Protein AF-A0A534VS56-F1 (afdb_monomer_lite)

Secondary structure (DSSP, 8-state):
-HHHHHHHHHHHHHHHHHHHHHHHHHHHHHHHHHHHHHHHHHHHHHHHHHHHTT--SHHHHHHHHHHHHHHHHHHHHHHHHHHHHHHHHHS-TTTHHHHHHHHHHHHHHHHHHHHHHHHHHHHHHHHHHHHHHTT-SPPP--HHHHHHHHHHHHHHHHHHHHHHHHHHHHGGGTT-SS-HHHHHHHHHHHHHHHHHHHHHHHHHHTTHHHHHHHHHHHHHHHHH-TTSHHHHHHHTT----------THHHHTT--

Foldseek 3Di:
DVVVVVVVVVVVVVLVLLVVLVVVLVVLVVVLVVLVVQLLVLLLQLLVVCLVDPFDDPLSVVLVVLVVVLVVLVVVLVVLVVVLVVCLVPDDPVCNVVSVVVSVVVNVVSVVVSVVSVVVSSVSSSVSSVCVLVVNTDFDPDPSSVVSSVSSVVSVVVSVVSVVVSQVSCVVVVRDSDDPVVVVVVVVVVVVVVVVVVVVVVVCVVCVVVVVVVVVVVVCCVVPPPDCPVVVCVVVVPDDDDDPPPDCVVVVVVPD

pLDDT: mean 78.49, std 15.34, range [42.09, 95.75]

Sequence (256 aa):
MASRAMRVSAERRGFLDRIAAAVVSWRLDWKIGPTRRRERVALRILGGALAGSAAVGRLVDEVRSRGHAEDHLRTALRASLEEDRDDFASASGRARPFVVVRGVAARAVLRDRLRAARRAREETRERLGKAALEGSANVSREAFVQDAIVRARDARARLSALVTERAALLAPFGGSAWPDWMHGAWREISALAGALLRVSCGQFVRWLPAVAALAVGWWVAATFTDSQLIVTLHSWGIGHGPRWAVSPESFEAMRV

Radius of gyration: 30.03 Å; chains: 1; bounding box: 63×56×97 Å

Structure (mmCIF, N/CA/C/O backbone):
data_AF-A0A534VS56-F1
#
_entry.id   AF-A0A534VS56-F1
#
loop_
_atom_site.group_PDB
_atom_site.id
_atom_site.type_symbol
_atom_site.label_atom_id
_atom_site.label_alt_id
_atom_site.label_comp_id
_atom_site.label_asym_id
_atom_site.label_entity_id
_atom_site.label_seq_id
_atom_site.pdbx_PDB_ins_code
_atom_site.Cartn_x
_atom_site.Cartn_y
_atom_site.Cartn_z
_atom_site.occupancy
_atom_site.B_iso_or_equiv
_atom_site.auth_seq_id
_atom_site.auth_comp_id
_atom_site.auth_asym_id
_atom_site.auth_atom_id
_atom_site.pdbx_PDB_model_num
ATOM 1 N N . MET A 1 1 ? 40.232 -32.518 -36.567 1.00 53.28 1 MET A N 1
ATOM 2 C CA . MET A 1 1 ? 40.122 -32.470 -35.085 1.00 53.28 1 MET A CA 1
ATOM 3 C C . MET A 1 1 ? 39.970 -31.058 -34.492 1.00 53.28 1 MET A C 1
ATOM 5 O O . MET A 1 1 ? 39.341 -30.948 -33.448 1.00 53.28 1 MET A O 1
ATOM 9 N N . ALA A 1 2 ? 40.423 -29.974 -35.143 1.00 55.50 2 ALA A N 1
ATOM 10 C CA . ALA A 1 2 ? 40.301 -28.594 -34.626 1.00 55.50 2 ALA A CA 1
ATOM 11 C C . ALA A 1 2 ? 38.851 -28.070 -34.440 1.00 55.50 2 ALA A C 1
ATOM 13 O O . ALA A 1 2 ? 38.572 -27.321 -33.508 1.00 55.50 2 ALA A O 1
ATOM 14 N N . SER A 1 3 ? 37.900 -28.520 -35.269 1.00 59.84 3 SER A N 1
ATOM 15 C CA . SER A 1 3 ? 36.490 -28.080 -35.226 1.00 59.84 3 SER A CA 1
ATOM 16 C C . SER A 1 3 ? 35.754 -28.451 -33.923 1.00 59.84 3 SER A C 1
ATOM 18 O O . SER A 1 3 ? 34.900 -27.701 -33.448 1.00 59.84 3 SER A O 1
ATOM 20 N N . ARG A 1 4 ? 36.119 -29.576 -33.288 1.00 59.91 4 ARG A N 1
ATOM 21 C CA . ARG A 1 4 ? 35.455 -30.061 -32.065 1.00 59.91 4 ARG A CA 1
ATOM 22 C C . ARG A 1 4 ? 35.905 -29.287 -30.821 1.00 59.91 4 ARG A C 1
ATOM 24 O O . ARG A 1 4 ? 35.073 -28.959 -29.985 1.00 59.91 4 ARG A O 1
ATOM 31 N N . ALA A 1 5 ? 37.188 -28.926 -30.736 1.00 61.44 5 ALA A N 1
ATOM 32 C CA . ALA A 1 5 ? 37.723 -28.115 -29.639 1.00 61.44 5 ALA A CA 1
ATOM 33 C C . ALA A 1 5 ? 37.174 -26.673 -29.660 1.00 61.44 5 ALA A C 1
ATOM 35 O O . ALA A 1 5 ? 36.817 -26.132 -28.613 1.00 61.44 5 ALA A O 1
ATOM 36 N N . MET A 1 6 ? 37.019 -26.079 -30.852 1.00 60.31 6 MET A N 1
ATOM 37 C CA . MET A 1 6 ? 36.403 -24.755 -31.009 1.00 60.31 6 MET A CA 1
ATOM 38 C C . MET A 1 6 ? 34.934 -24.733 -30.565 1.00 60.31 6 MET A C 1
ATOM 40 O O . MET A 1 6 ? 34.555 -23.832 -29.814 1.00 60.31 6 MET A O 1
ATOM 44 N N . ARG A 1 7 ? 34.127 -25.739 -30.939 1.00 61.53 7 ARG A N 1
ATOM 45 C CA . ARG A 1 7 ? 32.719 -25.840 -30.502 1.00 61.53 7 ARG A CA 1
ATOM 46 C C . ARG A 1 7 ? 32.577 -25.961 -28.985 1.00 61.53 7 ARG A C 1
ATOM 48 O O . ARG A 1 7 ? 31.825 -25.195 -28.395 1.00 61.53 7 ARG A O 1
ATOM 55 N N . VAL A 1 8 ? 33.371 -26.825 -28.349 1.00 62.72 8 VAL A N 1
ATOM 56 C CA . VAL A 1 8 ? 33.358 -26.983 -26.883 1.00 62.72 8 VAL A CA 1
ATOM 57 C C . VAL A 1 8 ? 33.750 -25.677 -26.182 1.00 62.72 8 VAL A C 1
ATOM 59 O O . VAL A 1 8 ? 33.163 -25.322 -25.164 1.00 62.72 8 VAL A O 1
ATOM 62 N N . SER A 1 9 ? 34.700 -24.914 -26.736 1.00 61.94 9 SER A N 1
ATOM 63 C CA . SER A 1 9 ? 35.103 -23.627 -26.156 1.00 61.94 9 SER A CA 1
ATOM 64 C C . SER A 1 9 ? 34.023 -22.537 -26.263 1.00 61.94 9 SER A C 1
ATOM 66 O O . SER A 1 9 ? 33.876 -21.741 -25.336 1.00 61.94 9 SER A O 1
ATOM 68 N N . ALA A 1 10 ? 33.248 -22.516 -27.353 1.00 63.19 10 ALA A N 1
ATOM 69 C CA . ALA A 1 10 ? 32.157 -21.566 -27.567 1.00 63.19 10 ALA A CA 1
ATOM 70 C C . ALA A 1 10 ? 30.931 -21.897 -26.698 1.00 63.19 10 ALA A C 1
ATOM 72 O O . ALA A 1 10 ? 30.361 -21.004 -26.073 1.00 63.19 10 ALA A O 1
ATOM 73 N N . GLU A 1 11 ? 30.585 -23.183 -26.578 1.00 67.50 11 GLU A N 1
ATOM 74 C CA . GLU A 1 11 ? 29.517 -23.664 -25.690 1.00 67.50 11 GLU A CA 1
ATOM 75 C C . GLU A 1 11 ? 29.823 -23.359 -24.217 1.00 67.50 11 GLU A C 1
ATOM 77 O O . GLU A 1 11 ? 28.950 -22.902 -23.476 1.00 67.50 11 GLU A O 1
ATOM 82 N N . ARG A 1 12 ? 31.084 -23.525 -23.793 1.00 68.44 12 ARG A N 1
ATOM 83 C CA . ARG A 1 12 ? 31.509 -23.232 -22.416 1.00 68.44 12 ARG A CA 1
ATOM 84 C C . ARG A 1 12 ? 31.465 -21.736 -22.091 1.00 68.44 12 ARG A C 1
ATOM 86 O O . ARG A 1 12 ? 31.072 -21.385 -20.984 1.00 68.44 12 ARG A O 1
ATOM 93 N N . ARG A 1 13 ? 31.824 -20.859 -23.040 1.00 72.88 13 ARG A N 1
ATOM 94 C CA . ARG A 1 13 ? 31.690 -19.396 -22.876 1.00 72.88 13 ARG A CA 1
ATOM 95 C C . ARG A 1 13 ? 30.224 -18.980 -22.776 1.00 72.88 13 ARG A C 1
ATOM 97 O O . ARG A 1 13 ? 29.862 -18.325 -21.810 1.00 72.88 13 ARG A O 1
ATOM 104 N N . GLY A 1 14 ? 29.367 -19.469 -23.675 1.00 74.19 14 GLY A N 1
ATOM 105 C CA . GLY A 1 14 ? 27.930 -19.183 -23.622 1.00 74.19 14 GLY A CA 1
ATOM 106 C C . GLY A 1 14 ? 27.255 -19.667 -22.331 1.00 74.19 14 GLY A C 1
ATOM 107 O O . GLY A 1 14 ? 26.346 -19.013 -21.824 1.00 74.19 14 GLY A O 1
ATOM 108 N N . PHE A 1 15 ? 27.716 -20.783 -21.756 1.00 75.44 15 PHE A N 1
ATOM 109 C CA . PHE A 1 15 ? 27.249 -21.262 -20.453 1.00 75.44 15 PHE A CA 1
ATOM 110 C C . PHE A 1 15 ? 27.699 -20.362 -19.291 1.00 75.44 15 PHE A C 1
ATOM 112 O O . PHE A 1 15 ? 26.892 -20.039 -18.418 1.00 75.44 15 PHE A O 1
ATOM 119 N N . LEU A 1 16 ? 28.961 -19.919 -19.286 1.00 80.94 16 LEU A N 1
ATOM 120 C CA . LEU A 1 16 ? 29.478 -19.003 -18.264 1.00 80.94 16 LEU A CA 1
ATOM 121 C C . LEU A 1 16 ? 28.806 -17.625 -18.332 1.00 80.94 16 LEU A C 1
ATOM 123 O O . LEU A 1 16 ? 28.443 -17.086 -17.288 1.00 80.94 16 LEU A O 1
ATOM 127 N N . ASP A 1 17 ? 28.551 -17.104 -19.534 1.00 83.25 17 ASP A N 1
ATOM 128 C CA . ASP A 1 17 ? 27.835 -15.839 -19.733 1.00 83.25 17 ASP A CA 1
ATOM 129 C C . ASP A 1 17 ? 26.383 -15.925 -19.236 1.00 83.25 17 ASP A C 1
ATOM 131 O O . ASP A 1 17 ? 25.878 -14.987 -18.619 1.00 83.25 17 ASP A O 1
ATOM 135 N N . ARG A 1 18 ? 25.725 -17.082 -19.408 1.00 81.12 18 ARG A N 1
ATOM 136 C CA . ARG A 1 18 ? 24.395 -17.349 -18.830 1.00 81.12 18 ARG A CA 1
ATOM 137 C C . ARG A 1 18 ? 24.415 -17.396 -17.306 1.00 81.12 18 ARG A C 1
ATOM 139 O O . ARG A 1 18 ? 23.521 -16.831 -16.682 1.00 81.12 18 ARG A O 1
ATOM 146 N N . ILE A 1 19 ? 25.419 -18.028 -16.692 1.00 81.62 19 ILE A N 1
ATOM 147 C CA . ILE A 1 19 ? 25.560 -18.046 -15.225 1.00 81.62 19 ILE A CA 1
ATOM 148 C C . ILE A 1 19 ? 25.817 -16.634 -14.698 1.00 81.62 19 ILE A C 1
ATOM 150 O O . ILE A 1 19 ? 25.182 -16.217 -13.729 1.00 81.62 19 ILE A O 1
ATOM 154 N N . ALA A 1 20 ? 26.710 -15.880 -15.340 1.00 83.25 20 ALA A N 1
ATOM 155 C CA . ALA A 1 20 ? 26.976 -14.495 -14.973 1.00 83.25 20 ALA A CA 1
ATOM 156 C C . ALA A 1 20 ? 25.695 -13.650 -15.070 1.00 83.25 20 ALA A C 1
ATOM 158 O O . ALA A 1 20 ? 25.351 -12.937 -14.124 1.00 83.25 20 ALA A O 1
ATOM 159 N N . ALA A 1 21 ? 24.929 -13.806 -16.153 1.00 83.62 21 ALA A N 1
ATOM 160 C CA . ALA A 1 21 ? 23.633 -13.160 -16.309 1.00 83.62 21 ALA A CA 1
ATOM 161 C C . ALA A 1 21 ? 22.624 -13.598 -15.230 1.00 83.62 21 ALA A C 1
ATOM 163 O O . ALA A 1 21 ? 21.930 -12.757 -14.658 1.00 83.62 21 ALA A O 1
ATOM 164 N N . ALA A 1 22 ? 22.578 -14.881 -14.865 1.00 81.62 22 ALA A N 1
ATOM 165 C CA . ALA A 1 22 ? 21.720 -15.379 -13.790 1.00 81.62 22 ALA A CA 1
ATOM 166 C C . ALA A 1 22 ? 22.060 -14.723 -12.442 1.00 81.62 22 ALA A C 1
ATOM 168 O O . ALA A 1 22 ? 21.170 -14.200 -11.770 1.00 81.62 22 ALA A O 1
ATOM 169 N N . VAL A 1 23 ? 23.343 -14.666 -12.076 1.00 84.81 23 VAL A N 1
ATOM 170 C CA . VAL A 1 23 ? 23.805 -14.067 -10.814 1.00 84.81 23 VAL A CA 1
ATOM 171 C C . VAL A 1 23 ? 23.508 -12.566 -10.765 1.00 84.81 23 VAL A C 1
ATOM 173 O O . VAL A 1 23 ? 23.003 -12.061 -9.758 1.00 84.81 23 VAL A O 1
ATOM 176 N N . VAL A 1 24 ? 23.774 -11.837 -11.852 1.00 85.00 24 VAL A N 1
ATOM 177 C CA . VAL A 1 24 ? 23.501 -10.393 -11.909 1.00 85.00 24 VAL A CA 1
ATOM 178 C C . VAL A 1 24 ? 21.995 -10.118 -11.933 1.00 85.00 24 VAL A C 1
ATOM 180 O O . VAL A 1 24 ? 21.536 -9.233 -11.212 1.00 85.00 24 VAL A O 1
ATOM 183 N N . SER A 1 25 ? 21.202 -10.907 -12.667 1.00 85.81 25 SER A N 1
ATOM 184 C CA . SER A 1 25 ? 19.737 -10.785 -12.674 1.00 85.81 25 SER A CA 1
ATOM 185 C C . SER A 1 25 ? 19.137 -11.026 -11.287 1.00 85.81 25 SER A C 1
ATOM 187 O O . SER A 1 25 ? 18.265 -10.272 -10.863 1.00 85.81 25 SER A O 1
ATOM 189 N N . TRP A 1 26 ? 19.675 -11.986 -10.529 1.00 85.81 26 TRP A N 1
ATOM 190 C CA . TRP A 1 26 ? 19.281 -12.231 -9.145 1.00 85.81 26 TRP A CA 1
ATOM 191 C C . TRP A 1 26 ? 19.604 -11.032 -8.250 1.00 85.81 26 TRP A C 1
ATOM 193 O O . TRP A 1 26 ? 18.751 -10.574 -7.489 1.00 85.81 26 TRP A O 1
ATOM 203 N N . ARG A 1 27 ? 20.799 -10.444 -8.384 1.00 88.62 27 ARG A N 1
ATOM 204 C CA . ARG A 1 27 ? 21.163 -9.219 -7.653 1.00 88.62 27 ARG A CA 1
ATOM 205 C C . ARG A 1 27 ? 20.236 -8.047 -7.995 1.00 88.62 27 ARG A C 1
ATOM 207 O O . ARG A 1 27 ? 19.906 -7.256 -7.108 1.00 88.62 27 ARG A O 1
ATOM 214 N N . LEU A 1 28 ? 19.818 -7.920 -9.254 1.00 87.00 28 LEU A N 1
ATOM 215 C CA . LEU A 1 28 ? 18.836 -6.920 -9.677 1.00 87.00 28 LEU A CA 1
ATOM 216 C C . LEU A 1 28 ? 17.452 -7.215 -9.091 1.00 87.00 28 LEU A C 1
ATOM 218 O O . LEU A 1 28 ? 16.833 -6.302 -8.552 1.00 87.00 28 LEU A O 1
ATOM 222 N N . ASP A 1 29 ? 17.003 -8.471 -9.076 1.00 87.88 29 ASP A N 1
ATOM 223 C CA . ASP A 1 29 ? 15.729 -8.880 -8.466 1.00 87.88 29 ASP A CA 1
ATOM 224 C C . ASP A 1 29 ? 15.672 -8.543 -6.966 1.00 87.88 29 ASP A C 1
ATOM 226 O O . ASP A 1 29 ? 14.673 -8.001 -6.476 1.00 87.88 29 ASP A O 1
ATOM 230 N N . TRP A 1 30 ? 16.788 -8.733 -6.254 1.00 88.25 30 TRP A N 1
ATOM 231 C CA . TRP A 1 30 ? 16.944 -8.299 -4.862 1.00 88.25 30 TRP A CA 1
ATOM 232 C C . TRP A 1 30 ? 16.805 -6.785 -4.672 1.00 88.25 30 TRP A C 1
ATOM 234 O O . TRP A 1 30 ? 16.303 -6.348 -3.638 1.00 88.25 30 TRP A O 1
ATOM 244 N N . LYS A 1 31 ? 17.211 -5.967 -5.651 1.00 90.56 31 LYS A N 1
ATOM 245 C CA . LYS A 1 31 ? 17.037 -4.503 -5.617 1.00 90.56 31 LYS A CA 1
ATOM 246 C C . LYS A 1 31 ? 15.640 -4.071 -6.070 1.00 90.56 31 LYS A C 1
ATOM 248 O O . LYS A 1 31 ? 15.098 -3.095 -5.541 1.00 90.56 31 LYS A O 1
ATOM 253 N N . ILE A 1 32 ? 15.041 -4.789 -7.019 1.00 90.12 32 ILE A N 1
ATOM 254 C CA . ILE A 1 32 ? 13.710 -4.506 -7.569 1.00 90.12 32 ILE A CA 1
ATOM 255 C C . ILE A 1 32 ? 12.649 -4.632 -6.476 1.00 90.12 32 ILE A C 1
ATOM 257 O O . ILE A 1 32 ? 11.804 -3.748 -6.355 1.00 90.12 32 ILE A O 1
ATOM 261 N N . GLY A 1 33 ? 12.708 -5.666 -5.630 1.00 90.50 33 GLY A N 1
ATOM 262 C CA . GLY A 1 33 ? 11.729 -5.880 -4.555 1.00 90.50 33 GLY A CA 1
ATOM 263 C C . GLY A 1 33 ? 11.552 -4.668 -3.618 1.00 90.50 33 GLY A C 1
ATOM 264 O O . GLY A 1 33 ? 10.447 -4.118 -3.534 1.00 90.50 33 GLY A O 1
ATOM 265 N N . PRO A 1 34 ? 12.612 -4.206 -2.929 1.00 92.81 34 PRO A N 1
ATOM 266 C CA . PRO A 1 34 ? 12.572 -3.014 -2.082 1.00 92.81 34 PRO A CA 1
ATOM 267 C C . PRO A 1 34 ? 12.212 -1.740 -2.852 1.00 92.81 34 PRO A C 1
ATOM 269 O O . PRO A 1 34 ? 11.445 -0.920 -2.348 1.00 92.81 34 PRO A O 1
ATOM 272 N N . THR A 1 35 ? 12.713 -1.573 -4.079 1.00 91.94 35 THR A N 1
ATOM 273 C CA . THR A 1 35 ? 12.433 -0.381 -4.899 1.00 91.94 35 THR A CA 1
ATOM 274 C C . THR A 1 35 ? 10.962 -0.314 -5.299 1.00 91.94 35 THR A C 1
ATOM 276 O O . THR A 1 35 ? 10.342 0.740 -5.189 1.00 91.94 35 THR A O 1
ATOM 279 N N . ARG A 1 36 ? 10.352 -1.455 -5.627 1.00 93.12 36 ARG A N 1
ATOM 280 C CA . ARG A 1 36 ? 8.915 -1.571 -5.891 1.00 93.12 36 ARG A CA 1
ATOM 281 C C . ARG A 1 36 ? 8.083 -1.234 -4.658 1.00 93.12 36 ARG A C 1
ATOM 283 O O . ARG A 1 36 ? 7.055 -0.577 -4.769 1.00 93.12 36 ARG A O 1
ATOM 290 N N . ARG A 1 37 ? 8.530 -1.637 -3.462 1.00 93.12 37 ARG A N 1
ATOM 291 C CA . ARG A 1 37 ? 7.879 -1.212 -2.209 1.00 93.12 37 ARG A CA 1
ATOM 292 C C . ARG A 1 37 ? 7.966 0.304 -2.022 1.00 93.12 37 ARG A C 1
ATOM 294 O O . ARG A 1 37 ? 6.962 0.909 -1.665 1.00 93.12 37 ARG A O 1
ATOM 301 N N . ARG A 1 38 ? 9.125 0.916 -2.292 1.00 92.88 38 ARG A N 1
ATOM 302 C CA . ARG A 1 38 ? 9.309 2.378 -2.213 1.00 92.88 38 ARG A CA 1
ATOM 303 C C . ARG A 1 38 ? 8.421 3.125 -3.205 1.00 92.88 38 ARG A C 1
ATOM 305 O O . ARG A 1 38 ? 7.809 4.110 -2.813 1.00 92.88 38 ARG A O 1
ATOM 312 N N . GLU A 1 39 ? 8.292 2.631 -4.435 1.00 94.44 39 GLU A N 1
ATOM 313 C CA . GLU A 1 39 ? 7.352 3.175 -5.422 1.00 94.44 39 GLU A CA 1
ATOM 314 C C . GLU A 1 39 ? 5.913 3.123 -4.892 1.00 94.44 39 GLU A C 1
ATOM 316 O O . GLU A 1 39 ? 5.254 4.156 -4.835 1.00 94.44 39 GLU A O 1
ATOM 321 N N . ARG A 1 40 ? 5.442 1.965 -4.407 1.00 95.00 40 ARG A N 1
ATOM 322 C CA . ARG A 1 40 ? 4.090 1.850 -3.827 1.00 95.00 40 ARG A CA 1
ATOM 323 C C . ARG A 1 40 ? 3.864 2.815 -2.667 1.00 95.00 40 ARG A C 1
ATOM 325 O O . ARG A 1 40 ? 2.806 3.429 -2.578 1.00 95.00 40 ARG A O 1
ATOM 332 N N . VAL A 1 41 ? 4.850 2.975 -1.784 1.00 95.75 41 VAL A N 1
ATOM 333 C CA . VAL A 1 41 ? 4.778 3.945 -0.681 1.00 95.75 41 VAL A CA 1
ATOM 334 C C . VAL A 1 41 ? 4.683 5.374 -1.219 1.00 95.75 41 VAL A C 1
ATOM 336 O O . VAL A 1 41 ? 3.815 6.120 -0.774 1.00 95.75 41 VAL A O 1
ATOM 339 N N . ALA A 1 42 ? 5.501 5.747 -2.206 1.00 94.44 42 ALA A N 1
ATOM 340 C CA . ALA A 1 42 ? 5.447 7.070 -2.822 1.00 94.44 42 ALA A CA 1
ATOM 341 C C . ALA A 1 42 ? 4.091 7.336 -3.503 1.00 94.44 42 ALA A C 1
ATOM 343 O O . ALA A 1 42 ? 3.519 8.409 -3.328 1.00 94.44 42 ALA A O 1
ATOM 344 N N . LEU A 1 43 ? 3.519 6.338 -4.188 1.00 94.62 43 LEU A N 1
ATOM 345 C CA . LEU A 1 43 ? 2.177 6.415 -4.775 1.00 94.62 43 LEU A CA 1
ATOM 346 C C . LEU A 1 43 ? 1.087 6.599 -3.713 1.00 94.62 43 LEU A C 1
ATOM 348 O O . LEU A 1 43 ? 0.177 7.402 -3.899 1.00 94.62 43 LEU A O 1
ATOM 352 N N . ARG A 1 44 ? 1.178 5.895 -2.579 1.00 95.44 44 ARG A N 1
ATOM 353 C CA . ARG A 1 44 ? 0.236 6.063 -1.458 1.00 95.44 44 ARG A CA 1
ATOM 354 C C . ARG A 1 44 ? 0.325 7.449 -0.834 1.00 95.44 44 ARG A C 1
ATOM 356 O O . ARG A 1 44 ? -0.712 8.006 -0.481 1.00 95.44 44 ARG A O 1
ATOM 363 N N . ILE A 1 45 ? 1.536 7.992 -0.697 1.00 93.88 45 ILE A N 1
ATOM 364 C CA . ILE A 1 45 ? 1.760 9.358 -0.204 1.00 93.88 45 ILE A CA 1
ATOM 365 C C . ILE A 1 45 ? 1.152 10.362 -1.183 1.00 93.88 45 ILE A C 1
ATOM 367 O O . ILE A 1 45 ? 0.396 11.226 -0.753 1.00 93.88 45 ILE A O 1
ATOM 371 N N . LEU A 1 46 ? 1.395 10.200 -2.487 1.00 94.12 46 LEU A N 1
ATOM 372 C CA . LEU A 1 46 ? 0.801 11.043 -3.523 1.00 94.12 46 LEU A CA 1
ATOM 373 C C . LEU A 1 46 ? -0.733 10.986 -3.505 1.00 94.12 46 LEU A C 1
ATOM 375 O O . LEU A 1 46 ? -1.385 12.025 -3.472 1.00 94.12 46 LEU A O 1
ATOM 379 N N . GLY A 1 47 ? -1.328 9.792 -3.453 1.00 92.12 47 GLY A N 1
ATOM 380 C CA . GLY A 1 47 ? -2.780 9.649 -3.326 1.00 92.12 47 GLY A CA 1
ATOM 381 C C . GLY A 1 47 ? -3.329 10.225 -2.017 1.00 92.12 47 GLY A C 1
ATOM 382 O O . GLY A 1 47 ? -4.430 10.769 -1.992 1.00 92.12 47 GLY A O 1
ATOM 383 N N . GLY A 1 48 ? -2.561 10.151 -0.927 1.00 92.12 48 GLY A N 1
ATOM 384 C CA . GLY A 1 48 ? -2.883 10.810 0.338 1.00 92.12 48 GLY A CA 1
ATOM 385 C C . GLY A 1 48 ? -2.876 12.337 0.229 1.00 92.12 48 GLY A C 1
ATOM 386 O O . GLY A 1 48 ? -3.827 12.971 0.677 1.00 92.12 48 GLY A O 1
ATOM 387 N N . ALA A 1 49 ? -1.849 12.905 -0.408 1.00 91.94 49 ALA A N 1
ATOM 388 C CA . ALA A 1 49 ? -1.728 14.338 -0.662 1.00 91.94 49 ALA A CA 1
ATOM 389 C C . ALA A 1 49 ? -2.878 14.846 -1.544 1.00 91.94 49 ALA A C 1
ATOM 391 O O . ALA A 1 49 ? -3.533 15.826 -1.205 1.00 91.94 49 ALA A O 1
ATOM 392 N N . LEU A 1 50 ? -3.203 14.126 -2.620 1.00 90.56 50 LEU A N 1
ATOM 393 C CA . LEU A 1 50 ? -4.319 14.473 -3.501 1.00 90.56 50 LEU A CA 1
ATOM 394 C C . LEU A 1 50 ? -5.662 14.446 -2.768 1.00 90.56 50 LEU A C 1
ATOM 396 O O . LEU A 1 50 ? -6.453 15.371 -2.923 1.00 90.56 50 LEU A O 1
ATOM 400 N N . ALA A 1 51 ? -5.900 13.443 -1.921 1.00 88.94 51 ALA A N 1
ATOM 401 C CA . ALA A 1 51 ? -7.131 13.364 -1.137 1.00 88.94 51 ALA A CA 1
ATOM 402 C C . ALA A 1 51 ? -7.302 14.520 -0.135 1.00 88.94 51 ALA A C 1
ATOM 404 O O . ALA A 1 51 ? -8.440 14.887 0.167 1.00 88.94 51 ALA A O 1
ATOM 405 N N . GLY A 1 52 ? -6.192 15.073 0.370 1.00 86.44 52 GLY A N 1
ATOM 406 C CA . GLY A 1 52 ? -6.168 16.228 1.275 1.00 86.44 52 GLY A CA 1
ATOM 407 C C . GLY A 1 52 ? -6.159 17.597 0.583 1.00 86.44 52 GLY A C 1
ATOM 408 O O . GLY A 1 52 ? -6.449 18.591 1.234 1.00 86.44 52 GLY A O 1
ATOM 409 N N . SER A 1 53 ? -5.841 17.645 -0.712 1.00 87.56 53 SER A N 1
ATOM 410 C CA . SER A 1 53 ? -5.847 18.863 -1.532 1.00 87.56 53 SER A CA 1
ATOM 411 C C . SER A 1 53 ? -7.241 19.234 -2.046 1.00 87.56 53 SER A C 1
ATOM 413 O O . SER A 1 53 ? -8.189 18.456 -1.910 1.00 87.56 53 SER A O 1
ATOM 415 N N . ALA A 1 54 ? -7.350 20.369 -2.743 1.00 81.75 54 ALA A N 1
ATOM 416 C CA . ALA A 1 54 ? -8.557 20.776 -3.473 1.00 81.75 54 ALA A CA 1
ATOM 417 C C . ALA A 1 54 ? -8.852 19.946 -4.750 1.00 81.75 54 ALA A C 1
ATOM 419 O O . ALA A 1 54 ? -9.697 20.329 -5.557 1.00 81.75 54 ALA A O 1
ATOM 420 N N . ALA A 1 55 ? -8.171 18.813 -4.967 1.00 80.44 55 ALA A N 1
ATOM 421 C CA . ALA A 1 55 ? -8.425 17.947 -6.116 1.00 80.44 55 ALA A CA 1
ATOM 422 C C . ALA A 1 55 ? -9.862 17.390 -6.108 1.00 80.44 55 ALA A C 1
ATOM 424 O O . ALA A 1 55 ? -10.453 17.143 -5.051 1.00 80.44 55 ALA A O 1
ATOM 425 N N . VAL A 1 56 ? -10.410 17.170 -7.305 1.00 78.50 56 VAL A N 1
ATOM 426 C CA . VAL A 1 56 ? -11.773 16.665 -7.521 1.00 78.50 56 VAL A CA 1
ATOM 427 C C . VAL A 1 56 ? -11.727 15.479 -8.478 1.00 78.50 56 VAL A C 1
ATOM 429 O O . VAL A 1 56 ? -10.965 15.478 -9.447 1.00 78.50 56 VAL A O 1
ATOM 432 N N . GLY A 1 57 ? -12.543 14.463 -8.201 1.00 84.38 57 GLY A N 1
ATOM 433 C CA . GLY A 1 57 ? -12.709 13.295 -9.056 1.00 84.38 57 GLY A CA 1
ATOM 434 C C . GLY A 1 57 ? -13.145 12.066 -8.268 1.00 84.38 57 GLY A C 1
ATOM 435 O O . GLY A 1 57 ? -12.852 11.937 -7.082 1.00 84.38 57 GLY A O 1
ATOM 436 N N . ARG A 1 58 ? -13.771 11.106 -8.958 1.00 86.44 58 ARG A N 1
ATOM 437 C CA . ARG A 1 58 ? -14.351 9.896 -8.347 1.00 86.44 58 ARG A CA 1
ATOM 438 C C . ARG A 1 58 ? -13.397 9.164 -7.394 1.00 86.44 58 ARG A C 1
ATOM 440 O O . ARG A 1 58 ? -13.807 8.740 -6.321 1.00 86.44 58 ARG A O 1
ATOM 447 N N . LEU A 1 59 ? -12.125 9.017 -7.775 1.00 84.50 59 LEU A N 1
ATOM 448 C CA . LEU A 1 59 ? -11.117 8.350 -6.940 1.00 84.50 59 LEU A CA 1
ATOM 449 C C . LEU A 1 59 ? -10.722 9.179 -5.709 1.00 84.50 59 LEU A C 1
ATOM 451 O O . LEU A 1 59 ? -10.431 8.610 -4.661 1.00 84.50 59 LEU A O 1
ATOM 455 N N . VAL A 1 60 ? -10.720 10.509 -5.817 1.00 88.88 60 VAL A N 1
ATOM 456 C CA . VAL A 1 60 ? -10.476 11.410 -4.683 1.00 88.88 60 VAL A CA 1
ATOM 457 C C . VAL A 1 60 ? -11.622 11.291 -3.677 1.00 88.88 60 VAL A C 1
ATOM 459 O O . VAL A 1 60 ? -11.375 11.088 -2.486 1.00 88.88 60 VAL A O 1
ATOM 462 N N . ASP A 1 61 ? -12.863 11.314 -4.163 1.00 89.25 61 ASP A N 1
ATOM 463 C CA . ASP A 1 61 ? -14.062 11.184 -3.331 1.00 89.25 61 ASP A CA 1
ATOM 464 C C . ASP A 1 61 ? -14.147 9.806 -2.663 1.00 89.25 61 ASP A C 1
ATOM 466 O O . ASP A 1 61 ? -14.505 9.701 -1.491 1.00 89.25 61 ASP A O 1
ATOM 470 N N . GLU A 1 62 ? -13.730 8.743 -3.356 1.00 89.81 62 GLU A N 1
ATOM 471 C CA . GLU A 1 62 ? -13.629 7.399 -2.782 1.00 89.81 62 GLU A CA 1
ATOM 472 C C . GLU A 1 62 ? -12.587 7.319 -1.650 1.00 89.81 62 GLU A C 1
ATOM 474 O O . GLU A 1 62 ? -12.827 6.686 -0.620 1.00 89.81 62 GLU A O 1
ATOM 479 N N . VAL A 1 63 ? -11.426 7.973 -1.788 1.00 89.88 63 VAL A N 1
ATOM 480 C CA . VAL A 1 63 ? -10.425 8.018 -0.703 1.00 89.88 63 VAL A CA 1
ATOM 481 C C . VAL A 1 63 ? -10.937 8.826 0.493 1.00 89.88 63 VAL A C 1
ATOM 483 O O . VAL A 1 63 ? -10.665 8.446 1.640 1.00 89.88 63 VAL A O 1
ATOM 486 N N . ARG A 1 64 ? -11.664 9.924 0.247 1.00 90.56 64 ARG A N 1
ATOM 487 C CA . ARG A 1 64 ? -12.271 10.758 1.297 1.00 90.56 64 ARG A CA 1
ATOM 488 C C . ARG A 1 64 ? -13.375 10.005 2.038 1.00 90.56 64 ARG A C 1
ATOM 490 O O . ARG A 1 64 ? -13.308 9.909 3.261 1.00 90.56 64 ARG A O 1
ATOM 497 N N . SER A 1 65 ? -14.309 9.371 1.327 1.00 91.12 65 SER A N 1
ATOM 498 C CA . SER A 1 65 ? -15.396 8.585 1.931 1.00 91.12 65 SER A CA 1
ATOM 499 C C . SER A 1 65 ? -14.876 7.413 2.769 1.00 91.12 65 SER A C 1
ATOM 501 O O . SER A 1 65 ? -15.320 7.210 3.900 1.00 91.12 65 SER A O 1
ATOM 503 N N . ARG A 1 66 ? -13.848 6.699 2.288 1.00 90.19 66 ARG A N 1
ATOM 504 C CA . ARG A 1 66 ? -13.159 5.662 3.079 1.00 90.19 66 ARG A CA 1
ATOM 505 C C . ARG A 1 66 ? -12.421 6.234 4.288 1.00 90.19 66 ARG A C 1
ATOM 507 O O . ARG A 1 66 ? -12.313 5.554 5.304 1.00 90.19 66 ARG A O 1
ATOM 514 N N . GLY A 1 67 ? -11.920 7.466 4.195 1.00 88.81 67 GLY A N 1
ATOM 515 C CA . GLY A 1 67 ? -11.371 8.201 5.335 1.00 88.81 67 GLY A CA 1
ATOM 516 C C . GLY A 1 67 ? -12.419 8.441 6.418 1.00 88.81 67 GLY A C 1
ATOM 517 O O . GLY A 1 67 ? -12.181 8.084 7.567 1.00 88.81 67 GLY A O 1
ATOM 518 N N . HIS A 1 68 ? -13.601 8.927 6.038 1.00 90.56 68 HIS A N 1
ATOM 519 C CA . HIS A 1 68 ? -14.712 9.127 6.971 1.00 90.56 68 HIS A CA 1
ATOM 520 C C . HIS A 1 68 ? -15.182 7.819 7.618 1.00 90.56 68 HIS A C 1
ATOM 522 O O . HIS A 1 68 ? -15.417 7.786 8.823 1.00 90.56 68 HIS A O 1
ATOM 528 N N . ALA A 1 69 ? -15.255 6.722 6.856 1.00 89.44 69 ALA A N 1
ATOM 529 C CA . ALA A 1 69 ? -15.580 5.406 7.408 1.00 89.44 69 ALA A CA 1
ATOM 530 C C . ALA A 1 69 ? -14.527 4.922 8.425 1.00 89.44 69 ALA A C 1
ATOM 532 O O . ALA A 1 69 ? -14.873 4.364 9.467 1.00 89.44 69 ALA A O 1
ATOM 533 N N . GLU A 1 70 ? -13.237 5.154 8.153 1.00 91.06 70 GLU A N 1
ATOM 534 C CA . GLU A 1 70 ? -12.158 4.842 9.094 1.00 91.06 70 GLU A CA 1
ATOM 535 C C . GLU A 1 70 ? -12.281 5.662 10.386 1.00 91.06 70 GLU A C 1
ATOM 537 O O . GLU A 1 70 ? -12.131 5.116 11.480 1.00 91.06 70 GLU A O 1
ATOM 542 N N . ASP A 1 71 ? -12.566 6.958 10.270 1.00 91.81 71 ASP A N 1
ATOM 543 C CA . ASP A 1 71 ? -12.715 7.839 11.427 1.00 91.81 71 ASP A CA 1
ATOM 544 C C . ASP A 1 71 ? -13.964 7.488 12.245 1.00 91.81 71 ASP A C 1
ATOM 546 O O . ASP A 1 71 ? -13.884 7.432 13.471 1.00 91.81 71 ASP A O 1
ATOM 550 N N . HIS A 1 72 ? -15.068 7.100 11.598 1.00 92.62 72 HIS A N 1
ATOM 551 C CA . HIS A 1 72 ? -16.250 6.576 12.284 1.00 92.62 72 HIS A CA 1
ATOM 552 C C . HIS A 1 72 ? -15.932 5.307 13.095 1.00 92.62 72 HIS A C 1
ATOM 554 O O . HIS A 1 72 ? -16.321 5.203 14.257 1.00 92.62 72 HIS A O 1
ATOM 560 N N . LEU A 1 73 ? -15.145 4.374 12.541 1.00 90.44 73 LEU A N 1
ATOM 561 C CA . LEU A 1 73 ? -14.694 3.179 13.269 1.00 90.44 73 LEU A CA 1
ATOM 562 C C . LEU A 1 73 ? -13.768 3.512 14.448 1.00 90.44 73 LEU A C 1
ATOM 564 O O . LEU A 1 73 ? -13.811 2.830 15.472 1.00 90.44 73 LEU A O 1
ATOM 568 N N . ARG A 1 74 ? -12.927 4.548 14.332 1.00 90.81 74 ARG A N 1
ATOM 569 C CA . ARG A 1 74 ? -12.079 5.015 15.444 1.00 90.81 74 ARG A CA 1
ATOM 570 C C . ARG A 1 74 ? -12.912 5.632 16.560 1.00 90.81 74 ARG A C 1
ATOM 572 O O . ARG A 1 74 ? -12.630 5.362 17.725 1.00 90.81 74 ARG A O 1
ATOM 579 N N . THR A 1 75 ? -13.927 6.417 16.213 1.00 93.44 75 THR A N 1
ATOM 580 C CA . THR A 1 75 ? -14.872 6.980 17.182 1.00 93.44 75 THR A CA 1
ATOM 581 C C . THR A 1 75 ? -15.669 5.873 17.867 1.00 93.44 75 THR A C 1
ATOM 583 O O . THR A 1 75 ? -15.712 5.845 19.091 1.00 93.44 75 THR A O 1
ATOM 586 N N . ALA A 1 76 ? -16.180 4.891 17.116 1.00 90.81 76 ALA A N 1
ATOM 587 C CA . ALA A 1 76 ? -16.870 3.728 17.679 1.00 90.81 76 ALA A CA 1
ATOM 588 C C . ALA A 1 76 ? -15.974 2.907 18.627 1.00 90.81 76 ALA A C 1
ATOM 590 O O . ALA A 1 76 ? -16.432 2.436 19.662 1.00 90.81 76 ALA A O 1
ATOM 591 N N . LEU A 1 77 ? -14.679 2.766 18.315 1.00 90.06 77 LEU A N 1
ATOM 592 C CA . LEU A 1 77 ? -13.722 2.084 19.193 1.00 90.06 77 LEU A CA 1
ATOM 593 C C . LEU A 1 77 ? -13.509 2.826 20.524 1.00 90.06 77 LEU A C 1
ATOM 595 O O . LEU A 1 77 ? -13.298 2.173 21.544 1.00 90.06 77 LEU A O 1
ATOM 599 N N . ARG A 1 78 ? -13.537 4.167 20.514 1.00 88.50 78 ARG A N 1
ATOM 600 C CA . ARG A 1 78 ? -13.450 4.989 21.734 1.00 88.50 78 ARG A CA 1
ATOM 601 C C . ARG A 1 78 ? -14.741 4.903 22.546 1.00 88.50 78 ARG A C 1
ATOM 603 O O . ARG A 1 78 ? -14.668 4.569 23.721 1.00 88.50 78 ARG A O 1
ATOM 610 N N . ALA A 1 79 ? -15.888 5.083 21.892 1.00 90.56 79 ALA A N 1
ATOM 611 C CA . ALA A 1 79 ? -17.203 4.994 22.525 1.00 90.56 79 ALA A CA 1
ATOM 612 C C . ALA A 1 79 ? -17.444 3.620 23.175 1.00 90.56 79 ALA A C 1
ATOM 614 O O . ALA A 1 79 ? -17.886 3.549 24.312 1.00 90.56 79 ALA A O 1
ATOM 615 N N . SER A 1 80 ? -17.046 2.525 22.514 1.00 87.38 80 SER A N 1
ATOM 616 C CA . SER A 1 80 ? -17.145 1.171 23.084 1.00 87.38 80 SER A CA 1
ATOM 617 C C . SER A 1 80 ? -16.355 1.010 24.387 1.00 87.38 80 SER A C 1
ATOM 619 O O . SER A 1 80 ? -16.745 0.222 25.240 1.00 87.38 80 SER A O 1
ATOM 621 N N . LEU A 1 81 ? -15.236 1.722 24.550 1.00 86.56 81 LEU A N 1
ATOM 622 C CA . LEU A 1 81 ? -14.443 1.659 25.776 1.00 86.56 81 LEU A CA 1
ATOM 623 C C . LEU A 1 81 ? -15.103 2.440 26.917 1.00 86.56 81 LEU A C 1
ATOM 625 O O . LEU A 1 81 ? -14.975 2.034 28.068 1.00 86.56 81 LEU A O 1
ATOM 629 N N . GLU A 1 82 ? -15.762 3.551 26.597 1.00 90.19 82 GLU A N 1
ATOM 630 C CA . GLU A 1 82 ? -16.537 4.349 27.550 1.00 90.19 82 GLU A CA 1
ATOM 631 C C . GLU A 1 82 ? -17.767 3.563 28.026 1.00 90.19 82 GLU A C 1
ATOM 633 O O . GLU A 1 82 ? -17.922 3.372 29.227 1.00 90.19 82 GLU A O 1
ATOM 638 N N . GLU A 1 83 ? -18.523 2.963 27.102 1.00 87.81 83 GLU A N 1
ATOM 639 C CA . GLU A 1 83 ? -19.657 2.080 27.415 1.00 87.81 83 GLU A CA 1
ATOM 640 C C . GLU A 1 83 ? -19.239 0.903 28.318 1.00 87.81 83 GLU A C 1
ATOM 642 O O . GLU A 1 83 ? -19.847 0.652 29.356 1.00 87.81 83 GLU A O 1
ATOM 647 N N . ASP A 1 84 ? -18.133 0.221 27.989 1.00 87.38 84 ASP A N 1
ATOM 648 C CA . ASP A 1 84 ? -17.614 -0.880 28.810 1.00 87.38 84 ASP A CA 1
ATOM 649 C C . ASP A 1 84 ? -17.201 -0.432 30.226 1.00 87.38 84 ASP A C 1
ATOM 651 O O . ASP A 1 84 ? -17.244 -1.237 31.158 1.00 87.38 84 ASP A O 1
ATOM 655 N N . ARG A 1 85 ? -16.748 0.818 30.401 1.00 86.69 85 ARG A N 1
ATOM 656 C CA . ARG A 1 85 ? -16.365 1.356 31.719 1.00 86.69 85 ARG A CA 1
ATOM 657 C C . ARG A 1 85 ? -17.589 1.605 32.590 1.00 86.69 85 ARG A C 1
ATOM 659 O O . ARG A 1 85 ? -17.555 1.244 33.768 1.00 86.69 85 ARG A O 1
ATOM 666 N N . ASP A 1 86 ? -18.644 2.161 32.011 1.00 91.88 86 ASP A N 1
ATOM 667 C CA . ASP A 1 86 ? -19.901 2.430 32.709 1.00 91.88 86 ASP A CA 1
ATOM 668 C C . ASP A 1 86 ? -20.598 1.117 33.105 1.00 91.88 86 ASP A C 1
ATOM 670 O O . ASP A 1 86 ? -21.017 0.932 34.257 1.00 91.88 86 ASP A O 1
ATOM 674 N N . ASP A 1 87 ? -20.605 0.137 32.197 1.00 88.62 87 ASP A N 1
ATOM 675 C CA . ASP A 1 87 ? -21.117 -1.210 32.464 1.00 88.62 87 ASP A CA 1
ATOM 676 C C . ASP A 1 87 ? -20.296 -1.928 33.542 1.00 88.62 87 ASP A C 1
ATOM 678 O O . ASP A 1 87 ? -20.834 -2.617 34.408 1.00 88.62 87 ASP A O 1
ATOM 682 N N . PHE A 1 88 ? -18.972 -1.760 33.542 1.00 89.19 88 PHE A N 1
ATOM 683 C CA . PHE A 1 88 ? -18.110 -2.371 34.552 1.00 89.19 88 PHE A CA 1
ATOM 684 C C . PHE A 1 88 ? -18.313 -1.757 35.945 1.00 89.19 88 PHE A C 1
ATOM 686 O O . PHE A 1 88 ? -18.270 -2.480 36.948 1.00 89.19 88 PHE A O 1
ATOM 693 N N . ALA A 1 89 ? -18.526 -0.439 36.016 1.00 90.88 89 ALA A N 1
ATOM 694 C CA . ALA A 1 89 ? -18.777 0.277 37.263 1.00 90.88 89 ALA A CA 1
ATOM 695 C C . ALA A 1 89 ? -20.112 -0.139 37.905 1.00 90.88 89 ALA A C 1
ATOM 697 O O . ALA A 1 89 ? -20.180 -0.289 39.126 1.00 90.88 89 ALA A O 1
ATOM 698 N N . SER A 1 90 ? -21.138 -0.380 37.084 1.00 92.00 90 SER A N 1
ATOM 699 C CA . SER A 1 90 ? -22.475 -0.803 37.522 1.00 92.00 90 SER A CA 1
ATOM 700 C C . SER A 1 90 ? -22.621 -2.321 37.726 1.00 92.00 90 SER A C 1
ATOM 702 O O . SER A 1 90 ? -23.516 -2.770 38.446 1.00 92.00 90 SER A O 1
ATOM 704 N N . ALA A 1 91 ? -21.733 -3.136 37.147 1.00 87.88 91 ALA A N 1
ATOM 705 C CA . ALA A 1 91 ? -21.789 -4.590 37.250 1.00 87.88 91 ALA A CA 1
ATOM 706 C C . ALA A 1 91 ? -21.407 -5.132 38.640 1.00 87.88 91 ALA A C 1
ATOM 708 O O . ALA A 1 91 ? -20.417 -4.733 39.267 1.00 87.88 91 ALA A O 1
ATOM 709 N N . SER A 1 92 ? -22.139 -6.165 39.073 1.00 90.31 92 SER A N 1
ATOM 710 C CA . SER A 1 92 ? -21.787 -6.958 40.254 1.00 90.31 92 SER A CA 1
ATOM 711 C C . SER A 1 92 ? -20.429 -7.653 40.079 1.00 90.31 92 SER A C 1
ATOM 713 O O . SER A 1 92 ? -20.010 -7.969 38.963 1.00 90.31 92 SER A O 1
ATOM 715 N N . GLY A 1 93 ? -19.737 -7.957 41.183 1.00 88.56 93 GLY A N 1
ATOM 716 C CA . GLY A 1 93 ? -18.392 -8.550 41.140 1.00 88.56 93 GLY A CA 1
ATOM 717 C C . GLY A 1 93 ? -18.286 -9.835 40.303 1.00 88.56 93 GLY A C 1
ATOM 718 O O . GLY A 1 93 ? -17.273 -10.052 39.645 1.00 88.56 93 GLY A O 1
ATOM 719 N N . ARG A 1 94 ? -19.353 -10.648 40.258 1.00 90.12 94 ARG A N 1
ATOM 720 C CA . ARG A 1 94 ? -19.429 -11.866 39.427 1.00 90.12 94 ARG A CA 1
ATOM 721 C C . ARG A 1 94 ? -19.737 -11.586 37.952 1.00 90.12 94 ARG A C 1
ATOM 723 O O . ARG A 1 94 ? -19.378 -12.399 37.108 1.00 90.12 94 ARG A O 1
ATOM 730 N N . ALA A 1 95 ? -20.381 -10.462 37.635 1.00 86.00 95 ALA A N 1
ATOM 731 C CA . ALA A 1 95 ? -20.717 -10.062 36.267 1.00 86.00 95 ALA A CA 1
ATOM 732 C C . ALA A 1 95 ? -19.560 -9.332 35.553 1.00 86.00 95 ALA A C 1
ATOM 734 O O . ALA A 1 95 ? -19.449 -9.399 34.330 1.00 86.00 95 ALA A O 1
ATOM 735 N N . ARG A 1 96 ? -18.653 -8.691 36.304 1.00 83.56 96 ARG A N 1
ATOM 736 C CA . ARG A 1 96 ? -17.495 -7.946 35.770 1.00 83.56 96 ARG A CA 1
ATOM 737 C C . ARG A 1 96 ? -16.634 -8.717 34.755 1.00 83.56 96 ARG A C 1
ATOM 739 O O . ARG A 1 96 ? -16.309 -8.130 33.722 1.00 83.56 96 ARG A O 1
ATOM 746 N N . PRO A 1 97 ? -16.287 -10.006 34.956 1.00 87.00 97 PRO A N 1
ATOM 747 C CA . PRO A 1 97 ? -15.539 -10.767 33.953 1.00 87.00 97 PRO A CA 1
ATOM 748 C C . PRO A 1 97 ? -16.263 -10.866 32.603 1.00 87.00 97 PRO A C 1
ATOM 750 O O . PRO A 1 97 ? -15.619 -10.799 31.558 1.00 87.00 97 PRO A O 1
ATOM 753 N N . PHE A 1 98 ? -17.596 -10.965 32.601 1.00 88.06 98 PHE A N 1
ATOM 754 C CA . PHE A 1 98 ? -18.386 -11.037 31.369 1.00 88.06 98 PHE A CA 1
ATOM 755 C C . PHE A 1 98 ? -18.383 -9.708 30.607 1.00 88.06 98 PHE A C 1
ATOM 757 O O . PHE A 1 98 ? -18.251 -9.718 29.383 1.00 88.06 98 PHE A O 1
ATOM 764 N N . VAL A 1 99 ? -18.440 -8.572 31.316 1.00 87.50 99 VAL A N 1
ATOM 765 C CA . VAL A 1 99 ? -18.296 -7.232 30.714 1.00 87.50 99 VAL A CA 1
ATOM 766 C C . VAL A 1 99 ? -16.934 -7.100 30.030 1.00 87.50 99 VAL A C 1
ATOM 768 O O . VAL A 1 99 ? -16.854 -6.678 28.877 1.00 87.50 99 VAL A O 1
ATOM 771 N N . VAL A 1 100 ? -15.861 -7.553 30.690 1.00 85.25 100 VAL A N 1
ATOM 772 C CA . VAL A 1 100 ? -14.505 -7.538 30.116 1.00 85.25 100 VAL A CA 1
ATOM 773 C C . VAL A 1 100 ? -14.424 -8.403 28.856 1.00 85.25 100 VAL A C 1
ATOM 775 O O . VAL A 1 100 ? -13.920 -7.938 27.833 1.00 85.25 100 VAL A O 1
ATOM 778 N N . VAL A 1 101 ? -14.938 -9.638 28.892 1.00 85.94 101 VAL A N 1
ATOM 779 C CA . VAL A 1 101 ? -14.922 -10.544 27.728 1.00 85.94 101 VAL A CA 1
ATOM 780 C C . VAL A 1 101 ? -15.718 -9.960 26.556 1.00 85.94 101 VAL A C 1
ATOM 782 O O . VAL A 1 101 ? -15.210 -9.949 25.431 1.00 85.94 101 VAL A O 1
ATOM 785 N N . ARG A 1 102 ? -16.916 -9.409 26.809 1.00 91.25 102 ARG A N 1
ATOM 786 C CA . ARG A 1 102 ? -17.731 -8.713 25.796 1.00 91.25 102 ARG A CA 1
ATOM 787 C C . ARG A 1 102 ? -16.948 -7.563 25.163 1.00 91.25 102 ARG A C 1
ATOM 789 O O . ARG A 1 102 ? -16.818 -7.509 23.940 1.00 91.25 102 ARG A O 1
ATOM 796 N N . GLY A 1 103 ? -16.371 -6.696 25.990 1.00 86.62 103 GLY A N 1
ATOM 797 C CA . GLY A 1 103 ? -15.602 -5.542 25.539 1.00 86.62 103 GLY A CA 1
ATOM 798 C C . GLY A 1 103 ? -14.357 -5.913 24.732 1.00 86.62 103 GLY A C 1
ATOM 799 O O . GLY A 1 103 ? -13.991 -5.239 23.766 1.00 86.62 103 GLY A O 1
ATOM 800 N N . VAL A 1 104 ? -13.674 -7.004 25.096 1.00 84.19 104 VAL A N 1
ATOM 801 C CA . VAL A 1 104 ? -12.532 -7.530 24.328 1.00 84.19 104 VAL A CA 1
ATOM 802 C C . VAL A 1 104 ? -12.988 -8.048 22.965 1.00 84.19 104 VAL A C 1
ATOM 804 O O . VAL A 1 104 ? -12.379 -7.691 21.953 1.00 84.19 104 VAL A O 1
ATOM 807 N N . ALA A 1 105 ? -14.064 -8.838 22.915 1.00 86.31 105 ALA A N 1
ATOM 808 C CA . ALA A 1 105 ? -14.604 -9.372 21.667 1.00 86.31 105 ALA A CA 1
ATOM 809 C C . ALA A 1 105 ? -15.069 -8.249 20.721 1.00 86.31 105 ALA A C 1
ATOM 811 O O . ALA A 1 105 ? -14.676 -8.225 19.551 1.00 86.31 105 ALA A O 1
ATOM 812 N N . ALA A 1 106 ? -15.815 -7.265 21.234 1.00 85.62 106 ALA A N 1
ATOM 813 C CA . ALA A 1 106 ? -16.269 -6.107 20.466 1.00 85.62 106 ALA A CA 1
ATOM 814 C C . ALA A 1 106 ? -15.087 -5.313 19.880 1.00 85.62 106 ALA A C 1
ATOM 816 O O . ALA A 1 106 ? -15.035 -5.043 18.675 1.00 85.62 106 ALA A O 1
ATOM 817 N N . ARG A 1 107 ? -14.065 -5.016 20.695 1.00 90.75 107 ARG A N 1
ATOM 818 C CA . ARG A 1 107 ? -12.859 -4.308 20.236 1.00 90.75 107 ARG A CA 1
ATOM 819 C C . ARG A 1 107 ? -12.018 -5.130 19.264 1.00 90.75 107 ARG A C 1
ATOM 821 O O . ARG A 1 107 ? -11.385 -4.540 18.388 1.00 90.75 107 ARG A O 1
ATOM 828 N N . ALA A 1 108 ? -11.994 -6.459 19.372 1.00 87.69 108 ALA A N 1
ATOM 829 C CA . ALA A 1 108 ? -11.324 -7.318 18.397 1.00 87.69 108 ALA A CA 1
ATOM 830 C C . ALA A 1 108 ? -11.971 -7.185 17.008 1.00 87.69 108 ALA A C 1
ATOM 832 O O . ALA A 1 108 ? -11.262 -6.935 16.032 1.00 87.69 108 ALA A O 1
ATOM 833 N N . VAL A 1 109 ? -13.306 -7.239 16.937 1.00 92.00 109 VAL A N 1
ATOM 834 C CA . VAL A 1 109 ? -14.066 -7.049 15.689 1.00 92.00 109 VAL A CA 1
ATOM 835 C C . VAL A 1 109 ? -13.865 -5.640 15.127 1.00 92.00 109 VAL A C 1
ATOM 837 O O . VAL A 1 109 ? -13.578 -5.485 13.940 1.00 92.00 109 VAL A O 1
ATOM 840 N N . LEU A 1 110 ? -13.951 -4.600 15.962 1.00 87.69 110 LEU A N 1
ATOM 841 C CA . LEU A 1 110 ? -13.730 -3.217 15.523 1.00 87.69 110 LEU A CA 1
ATOM 842 C C . LEU A 1 110 ? -12.301 -2.992 15.014 1.00 87.69 110 LEU A C 1
ATOM 844 O O . LEU A 1 110 ? -12.107 -2.327 13.997 1.00 87.69 110 LEU A O 1
ATOM 848 N N . ARG A 1 111 ? -11.291 -3.576 15.671 1.00 92.00 111 ARG A N 1
ATOM 849 C CA . ARG A 1 111 ? -9.895 -3.518 15.209 1.00 92.00 111 ARG A CA 1
ATOM 850 C C . ARG A 1 111 ? -9.701 -4.241 13.886 1.00 92.00 111 ARG A C 1
ATOM 852 O O . ARG A 1 111 ? -8.936 -3.751 13.058 1.00 92.00 111 ARG A O 1
ATOM 859 N N . ASP A 1 112 ? -10.360 -5.376 13.679 1.00 92.62 112 ASP A N 1
ATOM 860 C CA . ASP A 1 112 ? -10.289 -6.089 12.407 1.00 92.62 112 ASP A CA 1
ATOM 861 C C . ASP A 1 112 ? -10.932 -5.282 11.273 1.00 92.62 112 ASP A C 1
ATOM 863 O O . ASP A 1 112 ? -10.283 -5.008 10.262 1.00 92.62 112 ASP A O 1
ATOM 867 N N . ARG A 1 113 ? -12.139 -4.748 11.500 1.00 90.88 113 ARG A N 1
ATOM 868 C CA . ARG A 1 113 ? -12.804 -3.830 10.562 1.00 90.88 113 ARG A CA 1
ATOM 869 C C . ARG A 1 113 ? -11.956 -2.596 10.266 1.00 90.88 113 ARG A C 1
ATOM 871 O O . ARG A 1 113 ? -11.827 -2.207 9.109 1.00 90.88 113 ARG A O 1
ATOM 878 N N . LEU A 1 114 ? -11.317 -2.014 11.281 1.00 91.69 114 LEU A N 1
ATOM 879 C CA . LEU A 1 114 ? -10.415 -0.874 11.114 1.00 91.69 114 LEU A CA 1
ATOM 880 C C . LEU A 1 114 ? -9.181 -1.244 10.280 1.00 91.69 114 LEU A C 1
ATOM 882 O O . LEU A 1 114 ? -8.764 -0.471 9.419 1.00 91.69 114 LEU A O 1
ATOM 886 N N . ARG A 1 115 ? -8.593 -2.428 10.495 1.00 92.25 115 ARG A N 1
ATOM 887 C CA . ARG A 1 115 ? -7.475 -2.933 9.680 1.00 92.25 115 ARG A CA 1
ATOM 888 C C . ARG A 1 115 ? -7.902 -3.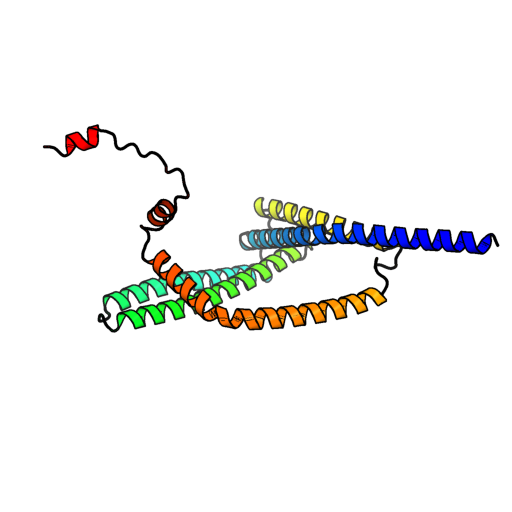155 8.232 1.00 92.25 115 ARG A C 1
ATOM 890 O O . ARG A 1 115 ? -7.167 -2.757 7.330 1.00 92.25 115 ARG A O 1
ATOM 897 N N . ALA A 1 116 ? -9.069 -3.753 8.005 1.00 92.06 116 ALA A N 1
ATOM 898 C CA . ALA A 1 116 ? -9.622 -3.962 6.671 1.00 92.06 116 ALA A CA 1
ATOM 899 C C . ALA A 1 116 ? -9.889 -2.625 5.958 1.00 92.06 116 ALA A C 1
ATOM 901 O O . ALA A 1 116 ? -9.426 -2.428 4.834 1.00 92.06 116 ALA A O 1
ATOM 902 N N . ALA A 1 117 ? -10.529 -1.670 6.641 1.00 91.00 117 ALA A N 1
ATOM 903 C CA . ALA A 1 117 ? -10.788 -0.329 6.122 1.00 91.00 117 ALA A CA 1
ATOM 904 C C . ALA A 1 117 ? -9.489 0.420 5.777 1.00 91.00 117 ALA A C 1
ATOM 906 O O . ALA A 1 117 ? -9.386 1.016 4.705 1.00 91.00 117 ALA A O 1
ATOM 907 N N . ARG A 1 118 ? -8.459 0.329 6.632 1.00 91.00 118 ARG A N 1
ATOM 908 C CA . ARG A 1 118 ? -7.128 0.903 6.366 1.00 91.00 118 ARG A CA 1
ATOM 909 C C . ARG A 1 118 ? -6.484 0.318 5.118 1.00 91.00 118 ARG A C 1
ATOM 911 O O . ARG A 1 118 ? -6.040 1.079 4.265 1.00 91.00 118 ARG A O 1
ATOM 918 N N . ARG A 1 119 ? -6.471 -1.012 4.980 1.00 92.19 119 ARG A N 1
ATOM 919 C CA . ARG A 1 119 ? -5.922 -1.684 3.788 1.00 92.19 119 ARG A CA 1
ATOM 920 C C . ARG A 1 119 ? -6.652 -1.242 2.520 1.00 92.19 119 ARG A C 1
ATOM 922 O O . ARG A 1 119 ? -6.003 -0.868 1.549 1.00 92.19 119 ARG A O 1
ATOM 929 N N . ALA A 1 120 ? -7.984 -1.211 2.560 1.00 90.62 120 ALA A N 1
AT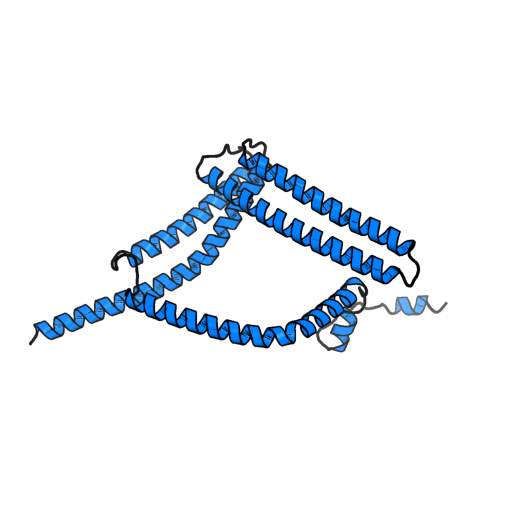OM 930 C CA . ALA A 1 120 ? -8.805 -0.767 1.437 1.00 90.62 120 ALA A CA 1
ATOM 931 C C . ALA A 1 120 ? -8.538 0.705 1.071 1.00 90.62 120 ALA A C 1
ATOM 933 O O . ALA A 1 120 ? -8.465 1.056 -0.106 1.00 90.62 120 ALA A O 1
ATOM 934 N N . ARG A 1 121 ? -8.355 1.581 2.065 1.00 91.50 121 ARG A N 1
ATOM 935 C CA . ARG A 1 121 ? -8.013 2.994 1.846 1.00 91.50 121 ARG A CA 1
ATOM 936 C C . ARG A 1 121 ? -6.609 3.166 1.268 1.00 91.50 121 ARG A C 1
ATOM 938 O O . ARG A 1 121 ? -6.424 3.976 0.363 1.00 91.50 121 ARG A O 1
ATOM 945 N N . GLU A 1 122 ? -5.623 2.434 1.780 1.00 93.50 122 GLU A N 1
ATOM 946 C CA . GLU A 1 122 ? -4.254 2.439 1.250 1.00 93.50 122 GLU A CA 1
ATOM 947 C C . GLU A 1 122 ? -4.212 1.989 -0.209 1.00 93.50 122 GLU A C 1
ATOM 949 O O . GLU A 1 122 ? -3.522 2.609 -1.015 1.00 93.50 122 GLU A O 1
ATOM 954 N N . GLU A 1 123 ? -4.983 0.962 -0.562 1.00 93.38 123 GLU A N 1
ATOM 955 C CA . GLU A 1 123 ? -5.092 0.491 -1.938 1.00 93.38 123 GLU A CA 1
ATOM 956 C C . GLU A 1 123 ? -5.706 1.556 -2.859 1.00 93.38 123 GLU A C 1
ATOM 958 O O . GLU A 1 123 ? -5.155 1.836 -3.924 1.00 93.38 123 GLU A O 1
ATOM 963 N N . THR A 1 124 ? -6.794 2.220 -2.448 1.00 92.44 124 THR A N 1
ATOM 964 C CA . THR A 1 124 ? -7.380 3.313 -3.248 1.00 92.44 124 THR A CA 1
ATOM 965 C C . THR A 1 124 ? -6.426 4.499 -3.373 1.00 92.44 124 THR A C 1
ATOM 967 O O . THR A 1 124 ? -6.322 5.078 -4.450 1.00 92.44 124 THR A O 1
ATOM 970 N N . ARG A 1 125 ? -5.677 4.843 -2.316 1.00 93.81 125 ARG A N 1
ATOM 971 C CA . ARG A 1 125 ? -4.636 5.885 -2.383 1.00 93.81 125 ARG A CA 1
ATOM 972 C C . ARG A 1 125 ? -3.543 5.526 -3.381 1.00 93.81 125 ARG A C 1
ATOM 974 O O . ARG A 1 125 ? -3.142 6.375 -4.165 1.00 93.81 125 ARG A O 1
ATOM 981 N N . GLU A 1 126 ? -3.081 4.280 -3.374 1.00 95.19 126 GLU A N 1
ATOM 982 C CA . GLU A 1 126 ? -2.092 3.796 -4.341 1.00 95.19 126 GLU A CA 1
ATOM 983 C C . GLU A 1 126 ? -2.620 3.920 -5.781 1.00 95.19 126 GLU A C 1
ATOM 985 O O . GLU A 1 126 ? -1.919 4.442 -6.648 1.00 95.19 126 GLU A O 1
ATOM 990 N N . ARG A 1 127 ? -3.881 3.528 -6.023 1.00 93.56 127 ARG A N 1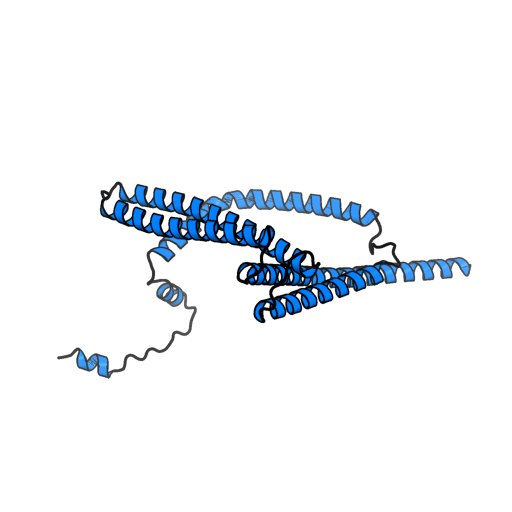
ATOM 991 C CA . ARG A 1 127 ? -4.550 3.672 -7.329 1.00 93.56 127 ARG A CA 1
ATOM 992 C C . ARG A 1 127 ? -4.694 5.135 -7.755 1.00 93.56 127 ARG A C 1
ATOM 994 O O . ARG A 1 127 ? -4.397 5.454 -8.901 1.00 93.56 127 ARG A O 1
ATOM 1001 N N . LEU A 1 128 ? -5.096 6.022 -6.844 1.00 92.62 128 LEU A N 1
ATOM 1002 C CA . LEU A 1 128 ? -5.212 7.460 -7.101 1.00 92.62 128 LEU A CA 1
ATOM 1003 C C . LEU A 1 128 ? -3.851 8.086 -7.434 1.00 92.62 128 LEU A C 1
ATOM 1005 O O . LEU A 1 128 ? -3.741 8.828 -8.406 1.00 92.62 128 LEU A O 1
ATOM 1009 N N . GLY A 1 129 ? -2.805 7.758 -6.670 1.00 92.25 129 GLY A N 1
ATOM 1010 C CA . GLY A 1 129 ? -1.448 8.228 -6.951 1.00 92.25 129 GLY A CA 1
ATOM 1011 C C . GLY A 1 129 ? -0.934 7.739 -8.305 1.00 92.25 129 GLY A C 1
ATOM 1012 O O . GLY A 1 129 ? -0.311 8.501 -9.044 1.00 92.25 129 GLY A O 1
ATOM 1013 N N . LYS A 1 130 ? -1.246 6.491 -8.674 1.00 93.69 130 LYS A N 1
ATOM 1014 C CA . LYS A 1 130 ? -0.912 5.944 -9.994 1.00 93.69 130 LYS A CA 1
ATOM 1015 C C . LYS A 1 130 ? -1.645 6.687 -11.117 1.00 93.69 130 LYS A C 1
ATOM 1017 O O . LYS A 1 130 ? -0.993 7.114 -12.066 1.00 93.69 130 LYS A O 1
ATOM 1022 N N . ALA A 1 131 ? -2.954 6.902 -10.974 1.00 91.19 131 ALA A N 1
ATOM 1023 C CA . ALA A 1 131 ? -3.761 7.653 -11.935 1.00 91.19 131 ALA A CA 1
ATOM 1024 C C . ALA A 1 131 ? -3.222 9.081 -12.141 1.00 91.19 131 ALA A C 1
ATOM 1026 O O . ALA A 1 131 ? -3.065 9.542 -13.271 1.00 91.19 131 ALA A O 1
ATOM 1027 N N . ALA A 1 132 ? -2.836 9.756 -11.056 1.00 89.56 132 ALA A N 1
ATOM 1028 C CA . ALA A 1 132 ? -2.232 11.083 -11.122 1.00 89.56 132 ALA A CA 1
ATOM 1029 C C . ALA A 1 132 ? -0.874 11.099 -11.843 1.00 89.56 132 ALA A C 1
ATOM 1031 O O . ALA A 1 132 ? -0.617 12.002 -12.635 1.00 89.56 132 ALA A O 1
ATOM 1032 N N . LEU A 1 133 ? -0.014 10.095 -11.626 1.00 90.44 133 LEU A N 1
ATOM 1033 C CA . LEU A 1 133 ? 1.246 9.979 -12.374 1.00 90.44 133 LEU A CA 1
ATOM 1034 C C . LEU A 1 133 ? 1.038 9.714 -13.867 1.00 90.44 133 LEU A C 1
ATOM 1036 O O . LEU A 1 133 ? 1.859 10.139 -14.675 1.00 90.44 133 LEU A O 1
ATOM 1040 N N . GLU A 1 134 ? -0.018 8.987 -14.221 1.00 89.88 134 GLU A N 1
ATOM 1041 C CA . GLU A 1 134 ? -0.391 8.689 -15.607 1.00 89.88 134 GLU A CA 1
ATOM 1042 C C . GLU A 1 134 ? -1.128 9.857 -16.285 1.00 89.88 134 GLU A C 1
ATOM 1044 O O . GLU A 1 134 ? -1.443 9.771 -17.466 1.00 89.88 134 GLU A O 1
ATOM 1049 N N . GLY A 1 135 ? -1.386 10.953 -15.562 1.00 83.94 135 GLY A N 1
ATOM 1050 C CA . GLY A 1 135 ? -2.087 12.128 -16.085 1.00 83.94 135 GLY A CA 1
ATOM 1051 C C . GLY A 1 135 ? -3.600 11.941 -16.229 1.00 83.94 135 GLY A C 1
ATOM 1052 O O . GLY A 1 135 ? -4.255 12.774 -16.842 1.00 83.94 135 GLY A O 1
ATOM 1053 N N . SER A 1 136 ? -4.170 10.873 -15.661 1.00 77.56 136 SER A N 1
ATOM 1054 C CA . SER A 1 136 ? -5.610 10.575 -15.728 1.00 77.56 136 SER A CA 1
ATOM 1055 C C . SER A 1 136 ? -6.428 11.190 -14.585 1.00 77.56 136 SER A C 1
ATOM 1057 O O . SER A 1 136 ? -7.649 11.051 -14.556 1.00 77.56 136 SER A O 1
ATOM 1059 N N . ALA A 1 137 ? -5.780 11.887 -13.646 1.00 74.62 137 ALA A N 1
ATOM 1060 C CA . ALA A 1 137 ? -6.433 12.603 -12.554 1.00 74.62 137 ALA A CA 1
ATOM 1061 C C . ALA A 1 137 ? -6.011 14.077 -12.530 1.00 74.62 137 ALA A C 1
ATOM 1063 O O . ALA A 1 137 ? -4.845 14.396 -12.761 1.00 74.62 137 ALA A O 1
ATOM 1064 N N . ASN A 1 138 ? -6.950 14.965 -12.191 1.00 74.50 138 ASN A N 1
ATOM 1065 C CA . ASN A 1 138 ? -6.661 16.383 -11.999 1.00 74.50 138 ASN A CA 1
ATOM 1066 C C . ASN A 1 138 ? -5.755 16.578 -10.781 1.00 74.50 138 ASN A C 1
ATOM 1068 O O . ASN A 1 138 ? -6.075 16.167 -9.665 1.00 74.50 138 ASN A O 1
ATOM 1072 N N . VAL A 1 139 ? -4.615 17.222 -11.012 1.00 79.38 139 VAL A N 1
ATOM 1073 C CA . VAL A 1 139 ? -3.581 17.443 -10.006 1.00 79.38 139 VAL A CA 1
ATOM 1074 C C . VAL A 1 139 ? -3.684 18.866 -9.461 1.00 79.38 139 VAL A C 1
ATOM 1076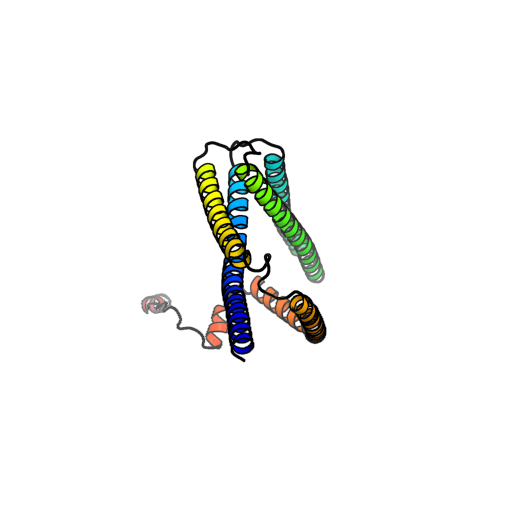 O O . VAL A 1 139 ? -3.684 19.826 -10.230 1.00 79.38 139 VAL A O 1
ATOM 1079 N N . SER A 1 140 ? -3.723 19.011 -8.133 1.00 79.94 140 SER A N 1
ATOM 1080 C CA . SER A 1 140 ? -3.644 20.330 -7.491 1.00 79.94 140 SER A CA 1
ATOM 1081 C C . SER A 1 140 ? -2.246 20.953 -7.644 1.00 79.94 140 SER A C 1
ATOM 1083 O O . SER A 1 140 ? -1.225 20.259 -7.631 1.00 79.94 140 SER A O 1
ATOM 1085 N N . ARG A 1 141 ? -2.183 22.285 -7.760 1.00 84.19 141 ARG A N 1
ATOM 1086 C CA . ARG A 1 141 ? -0.924 23.058 -7.833 1.00 84.19 141 ARG A CA 1
ATOM 1087 C C . ARG A 1 141 ? -0.261 23.282 -6.468 1.00 84.19 141 ARG A C 1
ATOM 1089 O O . ARG A 1 141 ? 0.778 23.926 -6.396 1.00 84.19 141 ARG A O 1
ATOM 1096 N N . GLU A 1 142 ? -0.844 22.758 -5.395 1.00 88.69 142 GLU A N 1
ATOM 1097 C CA . GLU A 1 142 ? -0.312 22.877 -4.037 1.00 88.69 142 GLU A CA 1
ATOM 1098 C C . GLU A 1 142 ? 1.105 22.278 -3.913 1.00 88.69 142 GLU A C 1
ATOM 1100 O O . GLU A 1 142 ? 1.388 21.186 -4.412 1.00 88.69 142 GLU A O 1
ATOM 1105 N N . ALA A 1 143 ? 2.006 22.981 -3.215 1.00 88.06 143 ALA A N 1
ATOM 1106 C CA . ALA A 1 143 ? 3.433 22.642 -3.157 1.00 88.06 143 ALA A CA 1
ATOM 1107 C C . ALA A 1 143 ? 3.709 21.225 -2.620 1.00 88.06 143 ALA A C 1
ATOM 1109 O O . ALA A 1 143 ? 4.552 20.507 -3.156 1.00 88.06 143 ALA A O 1
ATOM 1110 N N . PHE A 1 144 ? 2.962 20.783 -1.604 1.00 89.12 144 PHE A N 1
ATOM 1111 C CA . PHE A 1 144 ? 3.119 19.440 -1.037 1.00 89.12 144 PHE A CA 1
ATOM 1112 C C . PHE A 1 144 ? 2.648 18.329 -1.994 1.00 89.12 144 PHE A C 1
ATOM 1114 O O . PHE A 1 144 ? 3.182 17.220 -1.959 1.00 89.12 144 PHE A O 1
ATOM 1121 N N . VAL A 1 145 ? 1.676 18.615 -2.872 1.00 90.31 145 VAL A N 1
ATOM 1122 C CA . VAL A 1 145 ? 1.244 17.687 -3.929 1.00 90.31 145 VAL A CA 1
ATOM 1123 C C . VAL A 1 145 ? 2.342 17.571 -4.980 1.00 90.31 145 VAL A C 1
ATOM 1125 O O . VAL A 1 145 ? 2.685 16.463 -5.385 1.00 90.31 145 VAL A O 1
ATOM 1128 N N . GLN A 1 146 ? 2.943 18.694 -5.377 1.00 91.69 146 GLN A N 1
ATOM 1129 C CA . GLN A 1 146 ? 4.037 18.708 -6.349 1.00 91.69 146 GLN A CA 1
ATOM 1130 C C . GLN A 1 146 ? 5.281 17.967 -5.836 1.00 91.69 146 GLN A C 1
ATOM 1132 O O . GLN A 1 146 ? 5.833 17.141 -6.561 1.00 91.69 146 GLN A O 1
ATOM 1137 N N . ASP A 1 147 ? 5.671 18.161 -4.573 1.00 92.94 147 ASP A N 1
ATOM 1138 C CA . ASP A 1 147 ? 6.751 17.385 -3.943 1.00 92.94 147 ASP A CA 1
ATOM 1139 C C . ASP A 1 147 ? 6.442 15.875 -3.950 1.00 92.94 147 ASP A C 1
ATOM 1141 O O . ASP A 1 147 ? 7.270 15.056 -4.359 1.00 92.94 147 ASP A O 1
ATOM 1145 N N . ALA A 1 148 ? 5.210 15.483 -3.604 1.00 91.94 148 ALA A N 1
ATOM 1146 C CA . ALA A 1 148 ? 4.797 14.082 -3.657 1.00 91.94 148 ALA A CA 1
ATOM 1147 C C . ALA A 1 148 ? 4.856 13.494 -5.082 1.00 91.94 148 ALA A C 1
ATOM 1149 O O . ALA A 1 148 ? 5.237 12.332 -5.248 1.00 91.94 148 ALA A O 1
ATOM 1150 N N . ILE A 1 149 ? 4.536 14.284 -6.115 1.00 93.56 149 ILE A N 1
ATOM 1151 C CA . ILE A 1 149 ? 4.660 13.874 -7.524 1.00 93.56 149 ILE A CA 1
ATOM 1152 C C . ILE A 1 149 ? 6.117 13.661 -7.901 1.00 93.56 149 ILE A C 1
ATOM 1154 O O . ILE A 1 149 ? 6.432 12.640 -8.511 1.00 93.56 149 ILE A O 1
ATOM 1158 N N . VAL A 1 150 ? 7.005 14.590 -7.543 1.00 94.19 150 VAL A N 1
ATOM 1159 C CA . VAL A 1 150 ? 8.440 14.474 -7.839 1.00 94.19 150 VAL A CA 1
ATOM 1160 C C . VAL A 1 150 ? 9.007 13.206 -7.205 1.00 94.19 150 VAL A C 1
ATOM 1162 O O . VAL A 1 150 ? 9.637 12.406 -7.897 1.00 94.19 150 VAL A O 1
ATOM 1165 N N . ARG A 1 151 ? 8.698 12.947 -5.928 1.00 93.06 151 ARG A N 1
ATOM 1166 C CA . ARG A 1 151 ? 9.123 11.721 -5.231 1.00 93.06 151 ARG A CA 1
ATOM 1167 C C . ARG A 1 151 ? 8.576 10.453 -5.886 1.00 93.06 151 ARG A C 1
ATOM 1169 O O . ARG A 1 151 ? 9.299 9.466 -6.016 1.00 93.06 151 ARG A O 1
ATOM 1176 N N . ALA A 1 152 ? 7.312 10.465 -6.306 1.00 93.44 152 ALA A N 1
ATOM 1177 C CA . ALA A 1 152 ? 6.695 9.321 -6.970 1.00 93.44 152 ALA A CA 1
ATOM 1178 C C . ALA A 1 152 ? 7.284 9.078 -8.373 1.00 93.44 152 ALA A C 1
ATOM 1180 O O . ALA A 1 152 ? 7.509 7.926 -8.748 1.00 93.44 152 ALA A O 1
ATOM 1181 N N . ARG A 1 153 ? 7.614 10.143 -9.118 1.00 94.38 153 ARG A N 1
ATOM 1182 C CA . ARG A 1 153 ? 8.317 10.063 -10.409 1.00 94.38 153 ARG A CA 1
ATOM 1183 C C . ARG A 1 153 ? 9.734 9.521 -10.257 1.00 94.38 153 ARG A C 1
ATOM 1185 O O . ARG A 1 153 ? 10.095 8.614 -10.997 1.00 94.38 153 ARG A O 1
ATOM 1192 N N . ASP A 1 154 ? 10.504 10.013 -9.290 1.00 95.19 154 ASP A N 1
ATOM 1193 C CA . ASP A 1 154 ? 11.861 9.525 -9.008 1.00 95.19 154 ASP A CA 1
ATOM 1194 C C . ASP A 1 154 ? 11.848 8.039 -8.606 1.00 95.19 154 ASP A C 1
ATOM 1196 O O . ASP A 1 154 ? 12.591 7.225 -9.154 1.00 95.19 154 ASP A O 1
ATOM 1200 N N . ALA A 1 155 ? 10.927 7.635 -7.724 1.00 92.75 155 ALA A N 1
ATOM 1201 C CA . ALA A 1 155 ? 10.777 6.230 -7.349 1.00 92.75 155 ALA A CA 1
ATOM 1202 C C . ALA A 1 155 ? 10.417 5.332 -8.550 1.00 92.75 155 ALA A C 1
ATOM 1204 O O . ALA A 1 155 ? 11.002 4.255 -8.702 1.00 92.75 155 ALA A O 1
ATOM 1205 N N . ARG A 1 156 ? 9.504 5.787 -9.422 1.00 93.69 156 ARG A N 1
ATOM 1206 C CA . ARG A 1 156 ? 9.138 5.085 -10.662 1.00 93.69 156 ARG A CA 1
ATOM 1207 C C . ARG A 1 156 ? 10.315 5.002 -11.633 1.00 93.69 156 ARG A C 1
ATOM 1209 O O . ARG A 1 156 ? 10.558 3.927 -12.169 1.00 93.69 156 ARG A O 1
ATOM 1216 N N . ALA A 1 157 ? 11.069 6.087 -11.810 1.00 94.31 157 ALA A N 1
ATOM 1217 C CA . ALA A 1 157 ? 12.239 6.141 -12.687 1.00 94.31 157 ALA A CA 1
ATOM 1218 C C . ALA A 1 157 ? 13.344 5.171 -12.235 1.00 94.31 157 ALA A C 1
ATOM 1220 O O . ALA A 1 157 ? 13.916 4.442 -13.047 1.00 94.31 157 ALA A O 1
ATOM 1221 N N . ARG A 1 158 ? 13.605 5.094 -10.924 1.00 93.00 158 ARG A N 1
ATOM 1222 C CA . ARG A 1 158 ? 14.559 4.130 -10.351 1.00 93.00 158 ARG A CA 1
ATOM 1223 C C . ARG A 1 158 ? 14.111 2.690 -10.558 1.00 93.00 158 ARG A C 1
ATOM 1225 O O . ARG A 1 158 ? 14.932 1.839 -10.893 1.00 93.00 158 ARG A O 1
ATOM 1232 N N . LEU A 1 159 ? 12.821 2.405 -10.366 1.00 93.31 159 LEU A N 1
ATOM 1233 C CA . LEU A 1 159 ? 12.293 1.069 -10.626 1.00 93.31 159 LEU A CA 1
ATOM 1234 C C . LEU A 1 159 ? 12.393 0.719 -12.112 1.00 93.31 159 LEU A C 1
ATOM 1236 O O . LEU A 1 159 ? 12.853 -0.373 -12.437 1.00 93.31 159 LEU A O 1
ATOM 1240 N N . SER A 1 160 ? 11.989 1.631 -13.002 1.00 93.31 160 SER A N 1
ATOM 1241 C CA . SER A 1 160 ? 12.054 1.392 -14.441 1.00 93.31 160 SER A CA 1
ATOM 1242 C C . SER A 1 160 ? 13.485 1.152 -14.892 1.00 93.31 160 SER A C 1
ATOM 1244 O O . SER A 1 160 ? 13.693 0.195 -15.620 1.00 93.31 160 SER A O 1
ATOM 1246 N N . ALA A 1 161 ? 14.461 1.919 -14.392 1.00 93.88 161 ALA A N 1
ATOM 1247 C CA . ALA A 1 161 ? 15.874 1.728 -14.714 1.00 93.88 161 ALA A CA 1
ATOM 1248 C C . ALA A 1 161 ? 16.368 0.314 -14.356 1.00 93.88 161 ALA A C 1
ATOM 1250 O O . ALA A 1 161 ? 16.968 -0.357 -15.193 1.00 93.88 161 ALA A O 1
ATOM 1251 N N . LEU A 1 162 ? 16.048 -0.181 -13.153 1.00 91.44 162 LEU A N 1
ATOM 1252 C CA . LEU A 1 162 ? 16.421 -1.539 -12.728 1.00 91.44 162 LEU A CA 1
ATOM 1253 C C . LEU A 1 162 ? 15.731 -2.627 -13.563 1.00 91.44 162 LEU A C 1
ATOM 1255 O O . LEU A 1 162 ? 16.333 -3.654 -13.876 1.00 91.44 162 LEU A O 1
ATOM 1259 N N . VAL A 1 163 ? 14.461 -2.419 -13.918 1.00 92.12 163 VAL A N 1
ATOM 1260 C CA . VAL A 1 163 ? 13.701 -3.363 -14.749 1.00 92.12 163 VAL A CA 1
ATOM 1261 C C . VAL A 1 163 ? 14.235 -3.379 -16.182 1.00 92.12 163 VAL A C 1
ATOM 1263 O O . VAL A 1 163 ? 14.380 -4.459 -16.752 1.00 92.12 163 VAL A O 1
ATOM 1266 N N . THR A 1 164 ? 14.573 -2.221 -16.753 1.00 93.50 164 THR A N 1
ATOM 1267 C CA . THR A 1 164 ? 15.175 -2.130 -18.089 1.00 93.50 164 THR A CA 1
ATOM 1268 C C . THR A 1 164 ? 16.586 -2.700 -18.117 1.00 93.50 164 THR A C 1
ATOM 1270 O O . THR A 1 164 ? 16.919 -3.405 -19.061 1.00 93.50 164 THR A O 1
ATOM 1273 N N . GLU A 1 165 ? 17.393 -2.473 -17.076 1.00 92.12 165 GLU A N 1
ATOM 1274 C CA . GLU A 1 165 ? 18.734 -3.058 -16.942 1.00 92.12 165 GLU A CA 1
ATOM 1275 C C . GLU A 1 165 ? 18.654 -4.589 -16.906 1.00 92.12 165 GLU A C 1
ATOM 1277 O O . GLU A 1 165 ? 19.359 -5.275 -17.646 1.00 92.12 165 GLU A O 1
ATOM 1282 N N . ARG A 1 166 ? 17.715 -5.137 -16.125 1.00 90.69 166 ARG A N 1
ATOM 1283 C CA . ARG A 1 166 ? 17.444 -6.578 -16.096 1.00 90.69 166 ARG A CA 1
ATOM 1284 C C . ARG A 1 166 ? 16.980 -7.099 -17.455 1.00 90.69 166 ARG A C 1
ATOM 1286 O O . ARG A 1 166 ? 17.446 -8.147 -17.889 1.00 90.69 166 ARG A O 1
ATOM 1293 N N . ALA A 1 167 ? 16.062 -6.400 -18.120 1.00 90.50 167 ALA A N 1
ATOM 1294 C CA . ALA A 1 167 ? 15.560 -6.810 -19.429 1.00 90.50 167 ALA A CA 1
ATOM 1295 C C . ALA A 1 167 ? 16.672 -6.810 -20.489 1.00 90.50 167 ALA A C 1
ATOM 1297 O O . ALA A 1 167 ? 16.794 -7.780 -21.231 1.00 90.50 167 ALA A O 1
ATOM 1298 N N . ALA A 1 168 ? 17.520 -5.778 -20.512 1.00 91.00 168 ALA A N 1
ATOM 1299 C CA . ALA A 1 168 ? 18.665 -5.686 -21.414 1.00 91.00 168 ALA A CA 1
ATOM 1300 C C . ALA A 1 168 ? 19.684 -6.808 -21.162 1.00 91.00 168 ALA A C 1
ATOM 1302 O O . ALA A 1 168 ? 20.183 -7.413 -22.106 1.00 91.00 168 ALA A O 1
ATOM 1303 N N . LEU A 1 169 ? 19.936 -7.136 -19.893 1.00 89.38 169 LEU A N 1
ATOM 1304 C CA . LEU A 1 169 ? 20.840 -8.215 -19.500 1.00 89.38 169 LEU A CA 1
ATOM 1305 C C . LEU A 1 169 ? 20.326 -9.607 -19.903 1.00 89.38 169 LEU A C 1
ATOM 1307 O O . LEU A 1 169 ? 21.119 -10.492 -20.217 1.00 89.38 169 LEU A O 1
ATOM 1311 N N . LEU A 1 170 ? 19.006 -9.808 -19.909 1.00 89.06 170 LEU A N 1
ATOM 1312 C CA . LEU A 1 170 ? 18.373 -11.081 -20.271 1.00 89.06 170 LEU A CA 1
ATOM 1313 C C . LEU A 1 170 ? 17.999 -11.188 -21.758 1.00 89.06 170 LEU A C 1
ATOM 1315 O O . LEU A 1 170 ? 17.708 -12.289 -22.229 1.00 89.06 170 LEU A O 1
ATOM 1319 N N . ALA A 1 171 ? 18.013 -10.081 -22.508 1.00 88.38 171 ALA A N 1
ATOM 1320 C CA . ALA A 1 171 ? 17.646 -10.046 -23.924 1.00 88.38 171 ALA A CA 1
ATOM 1321 C C . ALA A 1 171 ? 18.450 -11.031 -24.803 1.00 88.38 171 ALA A C 1
ATOM 1323 O O . ALA A 1 171 ? 17.820 -11.731 -25.599 1.00 88.38 171 ALA A O 1
ATOM 1324 N N . PRO A 1 172 ? 19.782 -11.200 -24.630 1.00 86.50 172 PRO A N 1
ATOM 1325 C CA . PRO A 1 172 ? 20.563 -12.177 -25.400 1.00 86.50 172 PRO A CA 1
ATOM 1326 C C . PRO A 1 172 ? 20.150 -13.639 -25.170 1.00 86.50 172 PRO A C 1
ATOM 1328 O O . PRO A 1 172 ? 20.508 -14.517 -25.951 1.00 86.50 172 PRO A O 1
ATOM 1331 N N . PHE A 1 173 ? 19.405 -13.910 -24.096 1.00 83.06 173 PHE A N 1
ATOM 1332 C CA . PHE A 1 173 ? 18.993 -15.249 -23.677 1.00 83.06 173 PHE A CA 1
ATOM 1333 C C . PHE A 1 173 ? 17.482 -15.479 -23.832 1.00 83.06 173 PHE A C 1
ATOM 1335 O O . PHE A 1 173 ? 16.929 -16.390 -23.225 1.00 83.06 173 PHE A O 1
ATOM 1342 N N . GLY A 1 174 ? 16.793 -14.651 -24.625 1.00 79.25 174 GLY A N 1
ATOM 1343 C CA . GLY A 1 174 ? 15.349 -14.783 -24.843 1.00 79.25 174 GLY A CA 1
ATOM 1344 C C . GLY A 1 174 ? 14.498 -14.365 -23.638 1.00 79.25 174 GLY A C 1
ATOM 1345 O O . GLY A 1 174 ? 13.350 -14.780 -23.525 1.00 79.25 174 GLY A O 1
ATOM 1346 N N . GLY A 1 175 ? 15.045 -13.551 -22.727 1.00 79.06 175 GLY A N 1
ATOM 1347 C CA . GLY A 1 175 ? 14.319 -13.019 -21.568 1.00 79.06 175 GLY A CA 1
ATOM 1348 C C . GLY A 1 175 ? 14.400 -13.871 -20.296 1.00 79.06 175 GLY A C 1
ATOM 1349 O O . GLY A 1 175 ? 13.896 -13.441 -19.258 1.00 79.06 175 GLY A O 1
ATOM 1350 N N . SER A 1 176 ? 15.077 -15.024 -20.334 1.00 74.75 176 SER A N 1
ATOM 1351 C CA . SER A 1 176 ? 15.360 -15.858 -19.159 1.00 74.75 176 SER A CA 1
ATOM 1352 C C . SER A 1 176 ? 16.845 -16.207 -19.077 1.00 74.75 176 SER A C 1
ATOM 1354 O O . SER A 1 176 ? 17.461 -16.577 -20.070 1.00 74.75 176 SER A O 1
ATOM 1356 N N . ALA A 1 177 ? 17.427 -16.123 -17.879 1.00 70.44 177 ALA A N 1
ATOM 1357 C CA . ALA A 1 177 ? 18.797 -16.587 -17.639 1.00 70.44 177 ALA A CA 1
ATOM 1358 C C . ALA A 1 177 ? 18.877 -18.111 -17.452 1.00 70.44 177 ALA A C 1
ATOM 1360 O O . ALA A 1 177 ? 19.962 -18.688 -17.531 1.00 70.44 177 ALA A O 1
ATOM 1361 N N . TRP A 1 178 ? 17.742 -18.761 -17.185 1.00 68.88 178 TRP A N 1
ATOM 1362 C CA . TRP A 1 178 ? 17.676 -20.177 -16.855 1.00 68.88 178 TRP A CA 1
ATOM 1363 C C . TRP A 1 178 ? 17.032 -20.965 -17.998 1.00 68.88 178 TRP A C 1
ATOM 1365 O O . TRP A 1 178 ? 16.011 -20.527 -18.529 1.00 68.88 178 TRP A O 1
ATOM 1375 N N . PRO A 1 179 ? 17.589 -22.131 -18.368 1.00 67.25 179 PRO A N 1
ATOM 1376 C CA . PRO A 1 179 ? 16.918 -23.055 -19.273 1.00 67.25 179 PRO A CA 1
ATOM 1377 C C . PRO A 1 179 ? 15.550 -23.481 -18.718 1.00 67.25 179 PRO A C 1
ATOM 1379 O O . PRO A 1 179 ? 15.421 -23.707 -17.513 1.00 67.25 179 PRO A O 1
ATOM 1382 N N . ASP A 1 180 ? 14.565 -23.687 -19.594 1.00 67.81 180 ASP A N 1
ATOM 1383 C CA . ASP A 1 180 ? 13.177 -24.005 -19.213 1.00 67.81 180 ASP A CA 1
ATOM 1384 C C . ASP A 1 180 ? 13.049 -25.216 -18.270 1.00 67.81 180 ASP A C 1
ATOM 1386 O O . ASP A 1 180 ? 12.184 -25.246 -17.393 1.00 67.81 180 ASP A O 1
ATOM 1390 N N . TRP A 1 181 ? 13.955 -26.196 -18.376 1.00 62.78 181 TRP A N 1
ATOM 1391 C CA . TRP A 1 181 ? 13.964 -27.380 -17.510 1.00 62.78 181 TRP A CA 1
ATOM 1392 C C . TRP A 1 181 ? 14.226 -27.049 -16.031 1.00 62.78 181 TRP A C 1
ATOM 1394 O O . TRP A 1 181 ? 13.716 -27.740 -15.146 1.00 62.78 181 TRP A O 1
ATOM 1404 N N . MET A 1 182 ? 14.947 -25.962 -15.730 1.00 64.94 182 MET A N 1
ATOM 1405 C CA . MET A 1 182 ? 15.179 -25.540 -14.343 1.00 64.94 182 MET A CA 1
ATOM 1406 C C . MET A 1 182 ? 13.941 -24.915 -13.701 1.00 64.94 182 MET A C 1
ATOM 1408 O O . MET A 1 182 ? 13.794 -24.990 -12.481 1.00 64.94 182 MET A O 1
ATOM 1412 N N . HIS A 1 183 ? 13.002 -24.381 -14.486 1.00 60.91 183 HIS A N 1
ATOM 1413 C CA . HIS A 1 183 ? 11.697 -23.977 -13.958 1.00 60.91 183 HIS A CA 1
ATOM 1414 C C . HIS A 1 183 ? 10.875 -25.188 -13.495 1.00 60.91 183 HIS A C 1
ATOM 1416 O O . HIS A 1 183 ? 10.200 -25.104 -12.467 1.00 60.91 183 HIS A O 1
ATOM 1422 N N . GLY A 1 184 ? 10.991 -26.326 -14.189 1.00 60.34 184 GLY A N 1
ATOM 1423 C CA . GLY A 1 184 ? 10.421 -27.606 -13.754 1.00 60.34 184 GLY A CA 1
ATOM 1424 C C . GLY A 1 184 ? 11.006 -28.075 -12.419 1.00 60.34 184 GLY A C 1
ATOM 1425 O O . GLY A 1 184 ? 10.259 -28.287 -11.464 1.00 60.34 184 GLY A O 1
ATOM 1426 N N . ALA A 1 185 ? 12.338 -28.114 -12.317 1.00 65.38 185 ALA A N 1
ATOM 1427 C CA . ALA A 1 185 ? 13.037 -28.512 -11.091 1.00 65.38 185 ALA A CA 1
ATOM 1428 C C . ALA A 1 185 ? 12.713 -27.590 -9.899 1.00 65.38 185 ALA A C 1
ATOM 1430 O O . ALA A 1 185 ? 12.474 -28.057 -8.786 1.00 65.38 185 ALA A O 1
ATOM 1431 N N . TRP A 1 186 ? 12.630 -26.272 -10.115 1.00 67.88 186 TRP A N 1
ATOM 1432 C CA . TRP A 1 186 ? 12.267 -25.326 -9.056 1.00 67.88 186 TRP A CA 1
ATOM 1433 C C . TRP A 1 186 ? 10.819 -25.496 -8.575 1.00 67.88 186 TRP A C 1
ATOM 1435 O O . TRP A 1 186 ? 10.525 -25.344 -7.386 1.00 67.88 186 TRP A O 1
ATOM 1445 N N . ARG A 1 187 ? 9.896 -25.847 -9.478 1.00 69.19 187 ARG A N 1
ATOM 1446 C CA . ARG A 1 187 ? 8.502 -26.146 -9.123 1.00 69.19 187 ARG A CA 1
ATOM 1447 C C . ARG A 1 187 ? 8.401 -27.378 -8.221 1.00 69.19 187 ARG A C 1
ATOM 1449 O O . ARG A 1 187 ? 7.634 -27.365 -7.264 1.00 69.19 187 ARG A O 1
ATOM 1456 N N . GLU A 1 188 ? 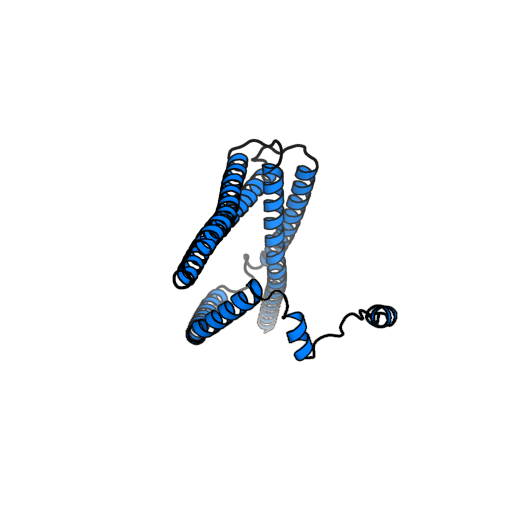9.207 -28.401 -8.473 1.00 70.06 188 GLU A N 1
ATOM 1457 C CA . GLU A 1 188 ? 9.268 -29.601 -7.631 1.00 70.06 188 GLU A CA 1
ATOM 1458 C C . GLU A 1 188 ? 9.930 -29.320 -6.276 1.00 70.06 188 GLU A C 1
ATOM 1460 O O . GLU A 1 188 ? 9.386 -29.689 -5.235 1.00 70.06 188 GLU A O 1
ATOM 1465 N N . ILE A 1 189 ? 11.037 -28.569 -6.262 1.00 71.00 189 ILE A N 1
ATOM 1466 C CA . ILE A 1 189 ? 11.717 -28.153 -5.024 1.00 71.00 189 ILE A CA 1
ATOM 1467 C C . ILE A 1 189 ? 10.795 -27.291 -4.154 1.00 71.00 189 ILE A C 1
ATOM 1469 O O . ILE A 1 189 ? 10.727 -27.481 -2.942 1.00 71.00 189 ILE A O 1
ATOM 1473 N N . SER A 1 190 ? 10.050 -26.356 -4.747 1.00 66.44 190 SER A N 1
ATOM 1474 C CA . SER A 1 190 ? 9.099 -25.516 -4.008 1.00 66.44 190 SER A CA 1
ATOM 1475 C C . SER A 1 190 ? 7.883 -26.296 -3.501 1.00 66.44 190 SER A C 1
ATOM 1477 O O . SER A 1 190 ? 7.407 -26.013 -2.401 1.00 66.44 190 SER A O 1
ATOM 1479 N N . ALA A 1 191 ? 7.414 -27.311 -4.233 1.00 70.75 191 ALA A N 1
ATOM 1480 C CA . ALA A 1 191 ? 6.382 -28.227 -3.751 1.00 70.75 191 ALA A CA 1
ATOM 1481 C C . ALA A 1 191 ? 6.879 -29.058 -2.554 1.00 70.75 191 ALA A C 1
ATOM 1483 O O . ALA A 1 191 ? 6.170 -29.170 -1.551 1.00 70.75 191 ALA A O 1
ATOM 1484 N N . LEU A 1 192 ? 8.119 -29.557 -2.616 1.00 71.56 192 LEU A N 1
ATOM 1485 C CA . LEU A 1 192 ? 8.771 -30.280 -1.522 1.00 71.56 192 LEU A CA 1
ATOM 1486 C C . LEU A 1 192 ? 8.984 -29.378 -0.295 1.00 71.56 192 LEU A C 1
ATOM 1488 O O . LEU A 1 192 ? 8.627 -29.747 0.822 1.00 71.56 192 LEU A O 1
ATOM 1492 N N . ALA A 1 193 ? 9.484 -28.156 -0.497 1.00 68.31 193 ALA A N 1
ATOM 1493 C CA . ALA A 1 193 ? 9.648 -27.162 0.560 1.00 68.31 193 ALA A CA 1
ATOM 1494 C C . ALA A 1 193 ? 8.302 -26.754 1.179 1.00 68.31 193 ALA A C 1
ATOM 1496 O O . ALA A 1 193 ? 8.199 -26.613 2.395 1.00 68.31 193 ALA A O 1
ATOM 1497 N N . GLY A 1 194 ? 7.254 -26.609 0.364 1.00 72.25 194 GLY A N 1
ATOM 1498 C CA . GLY A 1 194 ? 5.895 -26.329 0.823 1.00 72.25 194 GLY A CA 1
ATOM 1499 C C . GLY A 1 194 ? 5.300 -27.473 1.646 1.00 72.25 194 GLY A C 1
ATOM 1500 O O . GLY A 1 194 ? 4.633 -27.217 2.648 1.00 72.25 194 GLY A O 1
ATOM 1501 N N . ALA A 1 195 ? 5.561 -28.726 1.264 1.00 69.88 195 ALA A N 1
ATOM 1502 C CA . ALA A 1 195 ? 5.164 -29.902 2.034 1.00 69.88 195 ALA A CA 1
ATOM 1503 C C . ALA A 1 195 ? 5.896 -29.960 3.385 1.00 69.88 195 ALA A C 1
ATOM 1505 O O . ALA A 1 195 ? 5.249 -30.116 4.420 1.00 69.88 195 ALA A O 1
ATOM 1506 N N . LEU A 1 196 ? 7.213 -29.728 3.393 1.00 67.31 196 LEU A N 1
ATOM 1507 C CA . LEU A 1 196 ? 8.014 -29.653 4.619 1.00 67.31 196 LEU A CA 1
ATOM 1508 C C . LEU A 1 196 ? 7.540 -28.523 5.542 1.00 67.31 196 LEU A C 1
ATOM 1510 O O . LEU A 1 196 ? 7.331 -28.752 6.727 1.00 67.31 196 LEU A O 1
ATOM 1514 N N . LEU A 1 197 ? 7.273 -27.328 5.005 1.00 71.00 197 LEU A N 1
ATOM 1515 C CA . LEU A 1 197 ? 6.716 -26.205 5.768 1.00 71.00 197 LEU A CA 1
ATOM 1516 C C . LEU A 1 197 ? 5.355 -26.533 6.388 1.00 71.00 197 LEU A C 1
ATOM 1518 O O . LEU A 1 197 ? 5.123 -26.166 7.535 1.00 71.00 197 LEU A O 1
ATOM 1522 N N . ARG A 1 198 ? 4.462 -27.238 5.679 1.00 70.44 198 ARG A N 1
ATOM 1523 C CA . ARG A 1 198 ? 3.169 -27.665 6.247 1.00 70.44 198 ARG A CA 1
ATOM 1524 C C . ARG A 1 198 ? 3.340 -28.664 7.384 1.00 70.44 198 ARG A C 1
ATOM 1526 O O . ARG A 1 198 ? 2.635 -28.540 8.381 1.00 70.44 198 ARG A O 1
ATOM 1533 N N . VAL A 1 199 ? 4.266 -29.614 7.257 1.00 70.69 199 VAL A N 1
ATOM 1534 C CA . VAL A 1 199 ? 4.580 -30.579 8.324 1.00 70.69 199 VAL A CA 1
ATOM 1535 C C . VAL A 1 199 ? 5.143 -29.851 9.549 1.00 70.69 199 VAL A C 1
ATOM 1537 O O . VAL A 1 199 ? 4.659 -30.059 10.662 1.00 70.69 199 VAL A O 1
ATOM 1540 N N . SER A 1 200 ? 6.076 -28.920 9.342 1.00 59.41 200 SER A N 1
ATOM 1541 C CA . SER A 1 200 ? 6.637 -28.087 10.409 1.00 59.41 200 SER A CA 1
ATOM 1542 C C . SER A 1 200 ? 5.567 -27.211 11.071 1.00 59.41 200 SER A C 1
ATOM 1544 O O . SER A 1 200 ? 5.443 -27.199 12.293 1.00 59.41 200 SER A O 1
ATOM 1546 N N . CYS A 1 201 ? 4.728 -26.522 10.290 1.00 60.88 201 CYS A N 1
ATOM 1547 C CA . CYS A 1 201 ? 3.621 -25.723 10.818 1.00 60.88 201 CYS A CA 1
ATOM 1548 C C . CYS A 1 201 ? 2.605 -26.582 11.583 1.00 60.88 201 CYS A C 1
ATOM 1550 O O . CYS A 1 201 ? 2.146 -26.154 12.636 1.00 60.88 201 CYS A O 1
ATOM 1552 N N . GLY A 1 202 ? 2.301 -27.799 11.120 1.00 65.00 202 GLY A N 1
ATOM 1553 C CA . GLY A 1 202 ? 1.437 -28.745 11.831 1.00 65.00 202 GLY A CA 1
ATOM 1554 C C . GLY A 1 202 ? 1.978 -29.136 13.211 1.00 65.00 202 GLY A C 1
ATOM 1555 O O . GLY A 1 202 ? 1.207 -29.240 14.163 1.00 65.00 202 GLY A O 1
ATOM 1556 N N . GLN A 1 203 ? 3.301 -29.262 13.363 1.00 64.56 203 GLN A N 1
ATOM 1557 C CA . GLN A 1 203 ? 3.932 -29.483 14.671 1.00 64.56 203 GLN A CA 1
ATOM 1558 C C . GLN A 1 203 ? 3.889 -28.238 15.572 1.00 64.56 203 GLN A C 1
ATOM 1560 O O . GLN A 1 203 ? 3.638 -28.362 16.773 1.00 64.56 203 GLN A O 1
ATOM 1565 N N . PHE A 1 204 ? 4.063 -27.035 15.017 1.00 57.69 204 PHE A N 1
ATOM 1566 C CA . PHE A 1 204 ? 3.963 -25.784 15.782 1.00 57.69 204 PHE A CA 1
ATOM 1567 C C . PHE A 1 204 ? 2.525 -25.419 16.182 1.00 57.69 204 PHE A C 1
ATOM 1569 O O . PHE A 1 204 ? 2.333 -24.746 17.195 1.00 57.69 204 PHE A O 1
ATOM 1576 N N . VAL A 1 205 ? 1.502 -25.909 15.471 1.00 58.34 205 VAL A N 1
ATOM 1577 C CA . VAL A 1 205 ? 0.089 -25.730 15.860 1.00 58.34 205 VAL A CA 1
ATOM 1578 C C . VAL A 1 205 ? -0.194 -26.306 17.249 1.00 58.34 205 VAL A C 1
ATOM 1580 O O . VAL A 1 205 ? -0.969 -25.721 18.002 1.00 58.34 205 VAL A O 1
ATOM 1583 N N . ARG A 1 206 ? 0.501 -27.377 17.654 1.00 56.53 206 ARG A N 1
ATOM 1584 C CA . ARG A 1 206 ? 0.391 -27.941 19.010 1.00 56.53 206 ARG A CA 1
ATOM 1585 C C . ARG A 1 206 ? 0.848 -26.967 20.109 1.00 56.53 206 ARG A C 1
ATOM 1587 O O . ARG A 1 206 ? 0.385 -27.077 21.239 1.00 56.53 206 ARG A O 1
ATOM 1594 N N . TRP A 1 207 ? 1.712 -26.003 19.783 1.00 57.81 207 TRP A N 1
ATOM 1595 C CA . TRP A 1 207 ? 2.242 -24.998 20.714 1.00 57.81 207 TRP A CA 1
ATOM 1596 C C . TRP A 1 207 ? 1.486 -23.663 20.673 1.00 57.81 207 TRP A C 1
ATOM 1598 O O . TRP A 1 207 ? 1.634 -22.852 21.588 1.00 57.81 207 TRP A O 1
ATOM 1608 N N . LEU A 1 208 ? 0.634 -23.437 19.666 1.00 64.50 208 LEU A N 1
ATOM 1609 C CA . LEU A 1 208 ? -0.178 -22.220 19.555 1.00 64.50 208 LEU A CA 1
ATOM 1610 C C . LEU A 1 208 ? -1.046 -21.933 20.794 1.00 64.50 208 LEU A C 1
ATOM 1612 O O . LEU A 1 208 ? -1.091 -20.767 21.181 1.00 64.50 208 LEU A O 1
ATOM 1616 N N . PRO A 1 209 ? -1.688 -22.916 21.462 1.00 64.00 209 PRO A N 1
ATOM 1617 C CA . PRO A 1 209 ? -2.469 -22.643 22.669 1.00 64.00 209 PRO A CA 1
ATOM 1618 C C . PRO A 1 209 ? -1.603 -22.114 23.817 1.00 64.00 209 PRO A C 1
ATOM 1620 O O . PRO A 1 209 ? -2.001 -21.183 24.509 1.00 64.00 209 PRO A O 1
ATOM 1623 N N . ALA A 1 210 ? -0.394 -22.661 23.984 1.00 68.81 210 ALA A N 1
ATOM 1624 C CA . ALA A 1 210 ? 0.544 -22.234 25.018 1.00 68.81 210 ALA A CA 1
ATOM 1625 C C . ALA A 1 210 ? 1.094 -20.827 24.739 1.00 68.81 210 ALA A C 1
ATOM 1627 O O . ALA A 1 210 ? 1.160 -20.000 25.645 1.00 68.81 210 ALA A O 1
ATOM 1628 N N . VAL A 1 211 ? 1.417 -20.519 23.477 1.00 68.94 211 VAL A N 1
ATOM 1629 C CA . VAL A 1 211 ? 1.857 -19.176 23.061 1.00 68.94 211 VAL A CA 1
ATOM 1630 C C . VAL A 1 211 ? 0.718 -18.160 23.170 1.00 68.94 211 VAL A C 1
ATOM 1632 O O . VAL A 1 211 ? 0.949 -17.032 23.595 1.00 68.94 211 VAL A O 1
ATOM 1635 N N . ALA A 1 212 ? -0.517 -18.550 22.846 1.00 70.00 212 ALA A N 1
ATOM 1636 C CA . ALA A 1 212 ? -1.692 -17.703 23.028 1.00 70.00 212 ALA A CA 1
ATOM 1637 C C . ALA A 1 212 ? -1.961 -17.426 24.515 1.00 70.00 212 ALA A C 1
ATOM 1639 O O . ALA A 1 212 ? -2.192 -16.276 24.877 1.00 70.00 212 ALA A O 1
ATOM 1640 N N . ALA A 1 213 ? -1.861 -18.438 25.383 1.00 73.06 213 ALA A N 1
ATOM 1641 C CA . ALA A 1 213 ? -1.991 -18.269 26.830 1.00 73.06 213 ALA A CA 1
ATOM 1642 C C . ALA A 1 213 ? -0.898 -17.347 27.400 1.00 73.06 213 ALA A C 1
ATOM 1644 O O . ALA A 1 213 ? -1.201 -16.441 28.174 1.00 73.06 213 ALA A O 1
ATOM 1645 N N . LEU A 1 214 ? 0.352 -17.508 26.951 1.00 74.38 214 LEU A N 1
ATOM 1646 C CA . LEU A 1 214 ? 1.463 -16.617 27.299 1.00 74.38 214 LEU A CA 1
ATOM 1647 C C . LEU A 1 214 ? 1.243 -15.186 26.801 1.00 74.38 214 LEU A C 1
ATOM 1649 O O . LEU A 1 214 ? 1.482 -14.244 27.546 1.00 74.38 214 LEU A O 1
ATOM 1653 N N . ALA A 1 215 ? 0.755 -15.006 25.574 1.00 69.50 215 ALA A N 1
ATOM 1654 C CA . ALA A 1 215 ? 0.475 -13.687 25.013 1.00 69.50 215 ALA A CA 1
ATOM 1655 C C . ALA A 1 215 ? -0.687 -12.985 25.732 1.00 69.50 215 ALA A C 1
ATOM 1657 O O . ALA A 1 215 ? -0.630 -11.776 25.940 1.00 69.50 215 ALA A O 1
ATOM 1658 N N . VAL A 1 216 ? -1.720 -13.730 26.141 1.00 75.31 216 VAL A N 1
ATOM 1659 C CA . VAL A 1 216 ? -2.825 -13.206 26.957 1.00 75.31 216 VAL A CA 1
ATOM 1660 C C . VAL A 1 216 ? -2.327 -12.837 28.354 1.00 75.31 216 VAL A C 1
ATOM 1662 O O . VAL A 1 216 ? -2.612 -11.734 28.808 1.00 75.31 216 VAL A O 1
ATOM 1665 N N . GLY A 1 217 ? -1.529 -13.691 29.003 1.00 72.38 217 GLY A N 1
ATOM 1666 C CA . GLY A 1 217 ? -0.913 -13.388 30.300 1.00 72.38 217 GLY A CA 1
ATOM 1667 C C . GLY A 1 217 ? 0.007 -12.164 30.243 1.00 72.38 217 GLY A C 1
ATOM 1668 O O . GLY A 1 217 ? -0.104 -11.267 31.076 1.00 72.38 217 GLY A O 1
ATOM 1669 N N . TRP A 1 218 ? 0.840 -12.074 29.203 1.00 71.25 218 TRP A N 1
ATOM 1670 C CA . TRP A 1 218 ? 1.684 -10.911 28.919 1.00 71.25 218 TRP A CA 1
ATOM 1671 C C . TRP A 1 218 ? 0.856 -9.647 28.682 1.00 71.25 218 TRP A C 1
ATOM 1673 O O . TRP A 1 218 ? 1.179 -8.592 29.215 1.00 71.25 218 TRP A O 1
ATOM 1683 N N . TRP A 1 219 ? -0.224 -9.734 27.900 1.00 68.94 219 TRP A N 1
ATOM 1684 C CA . TRP A 1 219 ? -1.075 -8.584 27.608 1.00 68.94 219 TRP A CA 1
ATOM 1685 C C . TRP A 1 219 ? -1.813 -8.090 28.852 1.00 68.94 219 TRP A C 1
ATOM 1687 O O . TRP A 1 219 ? -1.817 -6.886 29.084 1.00 68.94 219 TRP A O 1
ATOM 1697 N N . VAL A 1 220 ? -2.375 -8.989 29.672 1.00 67.81 220 VAL A N 1
ATOM 1698 C CA . VAL A 1 220 ? -3.035 -8.643 30.945 1.00 67.81 220 VAL A CA 1
ATOM 1699 C C . VAL A 1 220 ? -2.043 -7.983 31.906 1.00 67.81 220 VAL A C 1
ATOM 1701 O O . VAL A 1 220 ? -2.355 -6.934 32.465 1.00 67.81 220 VAL A O 1
ATOM 1704 N N . ALA A 1 221 ? -0.824 -8.517 32.026 1.00 61.22 221 ALA A N 1
ATOM 1705 C CA . ALA A 1 221 ? 0.238 -7.884 32.808 1.00 61.22 221 ALA A CA 1
ATOM 1706 C C . ALA A 1 221 ? 0.635 -6.505 32.237 1.00 61.22 221 ALA A C 1
ATOM 1708 O O . ALA A 1 221 ? 0.785 -5.536 32.970 1.00 61.22 221 ALA A O 1
ATOM 1709 N N . ALA A 1 222 ? 0.733 -6.361 30.915 1.00 49.41 222 ALA A N 1
ATOM 1710 C CA . ALA A 1 222 ? 1.112 -5.096 30.286 1.00 49.41 222 ALA A CA 1
ATOM 1711 C C . ALA A 1 222 ? 0.001 -4.026 30.302 1.00 49.41 222 ALA A C 1
ATOM 1713 O O . ALA A 1 222 ? 0.309 -2.841 30.252 1.00 49.41 222 ALA A O 1
ATOM 1714 N N . THR A 1 223 ? -1.284 -4.406 30.344 1.00 55.47 223 THR A N 1
ATOM 1715 C CA . THR A 1 223 ? -2.408 -3.442 30.361 1.00 55.47 223 THR A CA 1
ATOM 1716 C C . THR A 1 223 ? -2.860 -3.036 31.756 1.00 55.47 223 THR A C 1
ATOM 1718 O O . THR A 1 223 ? -3.458 -1.972 31.892 1.00 55.47 223 THR A O 1
ATOM 1721 N N . PHE A 1 224 ? -2.585 -3.848 32.779 1.00 51.78 224 PHE A N 1
ATOM 1722 C CA . PHE A 1 224 ? -3.008 -3.573 34.156 1.00 51.78 224 PHE A CA 1
ATOM 1723 C C . PHE A 1 224 ? -1.841 -3.369 35.133 1.00 51.78 224 PHE A C 1
ATOM 1725 O O . PHE A 1 224 ? -2.080 -3.060 36.297 1.00 51.78 224 PHE A O 1
ATOM 1732 N N . THR A 1 225 ? -0.587 -3.529 34.698 1.00 48.19 225 THR A N 1
ATOM 1733 C CA . THR A 1 225 ? 0.602 -3.429 35.560 1.00 48.19 225 THR A CA 1
ATOM 1734 C C . THR A 1 225 ? 1.630 -2.459 34.972 1.00 48.19 225 THR A C 1
ATOM 1736 O O . THR A 1 225 ? 2.767 -2.821 34.678 1.00 48.19 225 THR A O 1
ATOM 1739 N N . ASP A 1 226 ? 1.250 -1.188 34.836 1.00 43.75 226 ASP A N 1
ATOM 1740 C CA . ASP A 1 226 ? 2.105 -0.098 34.330 1.00 43.75 226 ASP A CA 1
ATOM 1741 C C . ASP A 1 226 ? 3.214 0.323 35.332 1.00 43.75 226 ASP A C 1
ATOM 1743 O O . ASP A 1 226 ? 3.581 1.489 35.445 1.00 43.75 226 ASP A O 1
ATOM 1747 N N . SER A 1 227 ? 3.733 -0.602 36.154 1.00 44.41 227 SER A N 1
ATOM 1748 C CA . SER A 1 227 ? 4.684 -0.259 37.230 1.00 44.41 227 SER A CA 1
ATOM 1749 C C . SER A 1 227 ? 5.768 -1.293 37.546 1.00 44.41 227 SER A C 1
ATOM 1751 O O . SER A 1 227 ? 6.611 -1.009 38.389 1.00 44.41 227 SER A O 1
ATOM 1753 N N . GLN A 1 228 ? 5.815 -2.472 36.910 1.00 51.56 228 GLN A N 1
ATOM 1754 C CA . GLN A 1 228 ? 6.794 -3.504 37.312 1.00 51.56 228 GLN A CA 1
ATOM 1755 C C . GLN A 1 228 ? 7.751 -3.993 36.225 1.00 51.56 228 GLN A C 1
ATOM 1757 O O . GLN A 1 228 ? 8.705 -4.686 36.561 1.00 51.56 228 GLN A O 1
ATOM 1762 N N . LEU A 1 229 ? 7.595 -3.589 34.960 1.00 52.91 229 LEU A N 1
ATOM 1763 C CA . LEU A 1 229 ? 8.472 -4.055 33.875 1.00 52.91 229 LEU A CA 1
ATOM 1764 C C . LEU A 1 229 ? 9.921 -3.546 34.037 1.00 52.91 229 LEU A C 1
ATOM 1766 O O . LEU A 1 229 ? 10.869 -4.281 33.776 1.00 52.91 229 LEU A O 1
ATOM 1770 N N . ILE A 1 230 ? 10.101 -2.332 34.574 1.00 53.94 230 ILE A N 1
ATOM 1771 C CA . ILE A 1 230 ? 11.426 -1.798 34.939 1.00 53.94 230 ILE A CA 1
ATOM 1772 C C . ILE A 1 230 ? 12.030 -2.590 36.108 1.00 53.94 230 ILE A C 1
ATOM 1774 O O . ILE A 1 230 ? 13.215 -2.896 36.079 1.00 53.94 230 ILE A O 1
ATOM 1778 N N . VAL A 1 231 ? 11.224 -2.996 37.095 1.00 52.69 231 VAL A N 1
ATOM 1779 C CA . VAL A 1 231 ? 11.687 -3.763 38.267 1.00 52.69 231 VAL A CA 1
ATOM 1780 C C . VAL A 1 231 ? 12.050 -5.206 37.892 1.00 52.69 231 VAL A C 1
ATOM 1782 O O . VAL A 1 231 ? 13.038 -5.733 38.398 1.00 52.69 231 VAL A O 1
ATOM 1785 N N . THR A 1 232 ? 11.321 -5.834 36.961 1.00 55.12 232 THR A N 1
ATOM 1786 C CA . THR A 1 232 ? 11.630 -7.201 36.491 1.00 55.12 232 THR A CA 1
ATOM 1787 C C . THR A 1 232 ? 12.818 -7.251 35.532 1.00 55.12 232 THR A C 1
ATOM 1789 O O . THR A 1 232 ? 13.604 -8.191 35.594 1.00 55.12 232 THR A O 1
ATOM 1792 N N . LEU A 1 233 ? 13.027 -6.230 34.692 1.00 55.75 233 LEU A N 1
ATOM 1793 C CA . LEU A 1 233 ? 14.282 -6.116 33.934 1.00 55.75 233 LEU A CA 1
ATOM 1794 C 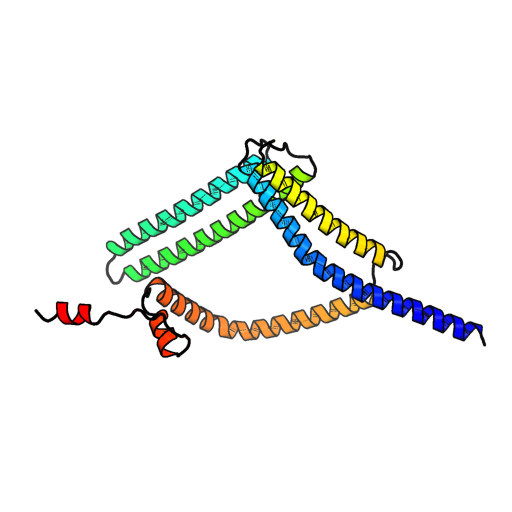C . LEU A 1 233 ? 15.483 -5.851 34.854 1.00 55.75 233 LEU A C 1
ATOM 1796 O O . LEU A 1 233 ? 16.574 -6.364 34.598 1.00 55.75 233 LEU A O 1
ATOM 1800 N N . HIS A 1 234 ? 15.272 -5.122 35.955 1.00 56.03 234 HIS A N 1
ATOM 1801 C CA . HIS A 1 234 ? 16.309 -4.877 36.954 1.00 56.03 234 HIS A CA 1
ATOM 1802 C C . HIS A 1 234 ? 16.657 -6.134 37.767 1.00 56.03 234 HIS A C 1
ATOM 1804 O O . HIS A 1 234 ? 17.832 -6.342 38.074 1.00 56.03 234 HIS A O 1
ATOM 1810 N N . SER A 1 235 ? 15.675 -6.997 38.072 1.00 50.84 235 SER A N 1
ATOM 1811 C CA . SER A 1 235 ? 15.904 -8.277 38.764 1.00 50.84 235 SER A CA 1
ATOM 1812 C C . SER A 1 235 ? 16.541 -9.354 37.874 1.00 50.84 235 SER A C 1
ATOM 1814 O O . SER A 1 235 ? 17.105 -10.315 38.391 1.00 50.84 235 SER A O 1
ATOM 1816 N N . TRP A 1 236 ? 16.520 -9.175 36.548 1.00 56.88 236 TRP A N 1
ATOM 1817 C CA . TRP A 1 236 ? 17.246 -10.004 35.574 1.00 56.88 236 TRP A CA 1
ATOM 1818 C C . TRP A 1 236 ? 18.628 -9.456 35.180 1.00 56.88 236 TRP A C 1
ATOM 1820 O O . TRP A 1 236 ? 19.298 -10.042 34.333 1.00 56.88 236 TRP A O 1
ATOM 1830 N N . GLY A 1 237 ? 19.092 -8.369 35.807 1.00 45.84 237 GLY A N 1
ATOM 1831 C CA . GLY A 1 237 ? 20.471 -7.885 35.665 1.00 45.84 237 GLY A CA 1
ATOM 1832 C C . GLY A 1 237 ? 20.811 -7.247 34.312 1.00 45.84 237 GLY A C 1
ATOM 1833 O O . GLY A 1 237 ? 21.986 -7.045 34.012 1.00 45.84 237 GLY A O 1
ATOM 1834 N N . ILE A 1 238 ? 19.812 -6.904 33.493 1.00 50.25 238 ILE A N 1
ATOM 1835 C CA . ILE A 1 238 ? 20.021 -6.278 32.181 1.00 50.25 238 ILE A CA 1
ATOM 1836 C C . ILE A 1 238 ? 19.712 -4.779 32.288 1.00 50.25 238 ILE A C 1
ATOM 1838 O O . ILE A 1 238 ? 18.570 -4.353 32.136 1.00 50.25 238 ILE A O 1
ATOM 1842 N N . GLY A 1 239 ? 20.757 -3.978 32.531 1.00 47.78 239 GLY A N 1
ATOM 1843 C CA . GLY A 1 239 ? 20.729 -2.516 32.395 1.00 47.78 239 GLY A CA 1
ATOM 1844 C C . GLY A 1 239 ? 21.559 -1.765 33.442 1.00 47.78 239 GLY A C 1
ATOM 1845 O O . GLY A 1 239 ? 21.425 -1.992 34.639 1.00 47.78 239 GLY A O 1
ATOM 1846 N N . HIS A 1 240 ? 22.406 -0.831 32.999 1.00 50.25 240 HIS A N 1
ATOM 1847 C CA . HIS A 1 240 ? 22.904 0.253 33.851 1.00 50.25 240 HIS A CA 1
ATOM 1848 C C . HIS A 1 240 ? 21.784 1.287 34.004 1.00 50.25 240 HIS A C 1
ATOM 1850 O O . HIS A 1 240 ? 21.397 1.930 33.028 1.00 50.25 240 HIS A O 1
ATOM 1856 N N . GLY A 1 241 ? 21.232 1.404 35.212 1.00 46.66 241 GLY A N 1
ATOM 1857 C CA . GLY A 1 241 ? 20.156 2.348 35.508 1.00 46.66 241 GLY A CA 1
ATOM 1858 C C . GLY A 1 241 ? 20.591 3.819 35.398 1.00 46.66 241 GLY A C 1
ATOM 1859 O O . GLY A 1 241 ? 21.780 4.132 35.525 1.00 46.66 241 GLY A O 1
ATOM 1860 N N . PRO A 1 242 ? 19.642 4.751 35.198 1.00 43.91 242 PRO A N 1
ATOM 1861 C CA . PRO A 1 242 ? 19.900 6.168 35.388 1.00 43.91 242 PRO A CA 1
ATOM 1862 C C . PRO A 1 242 ? 20.099 6.456 36.883 1.00 43.91 242 PRO A C 1
ATOM 1864 O O . PRO A 1 242 ? 19.283 6.084 37.724 1.00 43.91 242 PRO A O 1
ATOM 1867 N N . ARG A 1 243 ? 21.201 7.137 37.214 1.00 43.75 243 ARG A N 1
ATOM 1868 C CA . ARG A 1 243 ? 21.456 7.699 38.545 1.00 43.75 243 ARG A CA 1
ATOM 1869 C C . ARG A 1 243 ? 20.464 8.831 38.800 1.00 43.75 243 ARG A C 1
ATOM 1871 O O . ARG A 1 243 ? 20.719 9.967 38.413 1.00 43.75 243 ARG A O 1
ATOM 1878 N N . TRP A 1 244 ? 19.349 8.547 39.458 1.00 44.03 244 TRP A N 1
ATOM 1879 C CA . TRP A 1 244 ? 18.640 9.586 40.198 1.00 44.03 244 TRP A CA 1
ATOM 1880 C C . TRP A 1 244 ? 19.241 9.596 41.595 1.00 44.03 244 TRP A C 1
ATOM 1882 O O . TRP A 1 244 ? 18.894 8.790 42.455 1.00 44.03 244 TRP A O 1
ATOM 1892 N N . ALA A 1 245 ? 20.239 10.459 41.769 1.00 42.09 245 ALA A N 1
ATOM 1893 C CA . ALA A 1 245 ? 20.737 10.824 43.077 1.00 42.09 245 ALA A CA 1
ATOM 1894 C C . ALA A 1 245 ? 19.589 11.509 43.826 1.00 42.09 245 ALA A C 1
ATOM 1896 O O . ALA A 1 245 ? 19.248 12.653 43.541 1.00 42.09 245 ALA A O 1
ATOM 1897 N N . VAL A 1 246 ? 18.973 10.790 44.759 1.00 48.69 246 VAL A N 1
ATOM 1898 C CA . VAL A 1 246 ? 18.261 11.432 45.860 1.00 48.69 246 VAL A CA 1
ATOM 1899 C C . VAL A 1 246 ? 19.338 12.158 46.660 1.00 48.69 246 VAL A C 1
ATOM 1901 O O . VAL A 1 246 ? 20.273 11.522 47.152 1.00 48.69 246 VAL A O 1
ATOM 1904 N N . SER A 1 247 ? 19.275 13.489 46.701 1.00 49.91 247 SER A N 1
ATOM 1905 C CA . SER A 1 247 ? 20.218 14.279 47.485 1.00 49.91 247 SER A CA 1
ATOM 1906 C C . SER A 1 247 ? 19.995 13.997 48.979 1.00 49.91 247 SER A C 1
ATOM 1908 O O . SER A 1 247 ? 18.846 13.851 49.412 1.00 49.91 247 SER A O 1
ATOM 1910 N N . PRO A 1 248 ? 21.065 13.916 49.790 1.00 53.06 248 PRO A N 1
ATOM 1911 C CA . PRO A 1 248 ? 20.961 13.684 51.234 1.00 53.06 248 PRO A CA 1
ATOM 1912 C C . PRO A 1 248 ? 20.113 14.741 51.967 1.00 53.06 248 PRO A C 1
ATOM 1914 O O . PRO A 1 248 ? 19.539 14.439 53.009 1.00 53.06 248 PRO A O 1
ATOM 1917 N N . GLU A 1 249 ? 19.921 15.923 51.374 1.00 54.84 249 GLU A N 1
ATOM 1918 C CA . GLU A 1 249 ? 19.024 16.982 51.867 1.00 54.84 249 GLU A CA 1
ATOM 1919 C C . GLU A 1 249 ? 17.555 16.525 51.980 1.00 54.84 249 GLU A C 1
ATOM 1921 O O . GLU A 1 249 ? 16.825 16.973 52.862 1.00 54.84 249 GLU A O 1
ATOM 1926 N N . SER A 1 250 ? 17.119 15.572 51.145 1.00 54.62 250 SER A N 1
ATOM 1927 C CA . SER A 1 250 ? 15.749 15.031 51.195 1.00 54.62 250 SER A CA 1
ATOM 1928 C C . SER A 1 250 ? 15.514 14.101 52.395 1.00 54.62 250 SER A C 1
ATOM 1930 O O . SER A 1 250 ? 14.371 13.904 52.804 1.00 54.62 250 SER A O 1
ATOM 1932 N N . PHE A 1 251 ? 16.578 13.527 52.969 1.00 53.53 251 PHE A N 1
ATOM 1933 C CA . PHE A 1 251 ? 16.489 12.675 54.160 1.00 53.53 251 PHE A CA 1
ATOM 1934 C C . PHE A 1 251 ? 16.483 13.485 55.464 1.00 53.53 251 PHE A C 1
ATOM 1936 O O . PHE A 1 251 ? 15.881 13.041 56.440 1.00 53.53 251 PHE A O 1
ATOM 1943 N N . GLU A 1 252 ? 17.088 14.676 55.488 1.00 51.59 252 GLU A N 1
ATOM 1944 C CA . GLU A 1 252 ? 17.024 15.569 56.655 1.00 51.59 252 GLU A CA 1
ATOM 1945 C C . GLU A 1 252 ? 15.659 16.255 56.798 1.00 51.59 252 GLU A C 1
ATOM 1947 O O . GLU A 1 252 ? 15.175 16.417 57.916 1.00 51.59 252 GLU A O 1
ATOM 1952 N N . ALA A 1 253 ? 14.971 16.554 55.691 1.00 58.47 253 ALA A N 1
ATOM 1953 C CA . ALA A 1 253 ? 13.647 17.183 55.721 1.00 58.47 253 ALA A CA 1
ATOM 1954 C C . ALA A 1 253 ? 12.516 16.277 56.261 1.00 58.47 253 ALA A C 1
ATOM 1956 O O . ALA A 1 253 ? 11.455 16.775 56.621 1.00 58.47 253 ALA A O 1
ATOM 1957 N N . MET A 1 254 ? 12.727 14.958 56.334 1.00 52.53 254 MET A N 1
ATOM 1958 C CA . MET A 1 254 ? 11.752 13.991 56.872 1.00 52.53 254 MET A CA 1
ATOM 1959 C C . MET A 1 254 ? 11.972 13.652 58.353 1.00 52.53 254 MET A C 1
ATOM 1961 O O . MET A 1 254 ? 11.283 12.786 58.891 1.00 52.53 254 MET A O 1
ATOM 1965 N N . ARG A 1 255 ? 12.943 14.297 59.010 1.00 49.47 255 ARG A N 1
ATOM 1966 C CA . ARG A 1 255 ? 13.309 14.022 60.406 1.00 49.47 255 ARG A CA 1
ATOM 1967 C C . ARG A 1 255 ? 12.852 15.097 61.402 1.00 49.47 255 ARG A C 1
ATOM 1969 O O . ARG A 1 255 ? 13.376 15.123 62.515 1.00 49.47 255 ARG A O 1
ATOM 1976 N N . VAL A 1 256 ? 11.882 15.932 61.018 1.00 47.25 256 VAL A N 1
ATOM 1977 C CA . VAL A 1 256 ? 11.180 16.883 61.903 1.00 47.25 256 VAL A CA 1
ATOM 1978 C C . VAL A 1 256 ? 9.744 16.431 62.115 1.00 47.25 256 VAL A C 1
ATOM 1980 O O . VAL A 1 256 ? 9.074 16.141 61.100 1.00 47.25 256 VAL A O 1
#